Protein AF-A0A0R0E8H5-F1 (afdb_monomer_lite)

Structure (mmCIF, N/CA/C/O backbone):
data_AF-A0A0R0E8H5-F1
#
_entry.id   AF-A0A0R0E8H5-F1
#
loop_
_atom_site.group_PDB
_atom_site.id
_atom_site.type_symbol
_atom_site.label_atom_id
_atom_site.label_alt_id
_atom_site.label_comp_id
_atom_site.label_asym_id
_atom_site.label_entity_id
_atom_site.label_seq_id
_atom_site.pdbx_PDB_ins_code
_atom_site.Cartn_x
_atom_site.Cartn_y
_atom_site.Cartn_z
_atom_site.occupancy
_atom_site.B_iso_or_equiv
_atom_site.auth_seq_id
_atom_site.auth_comp_id
_atom_site.auth_asym_id
_atom_site.auth_atom_id
_atom_site.pdbx_PDB_model_num
ATOM 1 N N . MET A 1 1 ? 19.315 23.857 -41.551 1.00 38.50 1 MET A N 1
ATOM 2 C CA . MET A 1 1 ? 20.022 25.117 -41.879 1.00 38.50 1 MET A CA 1
ATOM 3 C C . MET A 1 1 ? 20.717 25.627 -40.620 1.00 38.50 1 MET A C 1
ATOM 5 O O . MET A 1 1 ? 20.186 25.393 -39.548 1.00 38.50 1 MET A O 1
ATOM 9 N N . ASN A 1 2 ? 21.874 26.274 -40.787 1.00 43.56 2 ASN A N 1
ATOM 10 C CA . ASN A 1 2 ? 22.664 27.077 -39.833 1.00 43.56 2 ASN A CA 1
ATOM 11 C C . ASN A 1 2 ? 23.035 26.493 -38.439 1.00 43.56 2 ASN A C 1
ATOM 13 O O . ASN A 1 2 ? 22.225 26.394 -37.526 1.00 43.56 2 ASN A O 1
ATOM 17 N N . PHE A 1 3 ? 24.336 26.200 -38.301 1.00 34.03 3 PHE A N 1
ATOM 18 C CA . PHE A 1 3 ? 25.142 26.014 -37.072 1.00 34.03 3 PHE A CA 1
ATOM 19 C C . PHE A 1 3 ? 25.706 27.403 -36.599 1.00 34.03 3 PHE A C 1
ATOM 21 O O . PHE A 1 3 ? 25.206 28.394 -37.138 1.00 34.03 3 PHE A O 1
ATOM 28 N N . PRO A 1 4 ? 26.758 27.576 -35.736 1.00 39.97 4 PRO A N 1
ATOM 29 C CA . PRO A 1 4 ? 27.591 26.648 -34.929 1.00 39.97 4 PRO A CA 1
ATOM 30 C C . PRO A 1 4 ? 27.884 27.090 -33.453 1.00 39.97 4 PRO A C 1
ATOM 32 O O . PRO A 1 4 ? 27.190 27.926 -32.886 1.00 39.97 4 PRO A O 1
ATOM 35 N N . LYS A 1 5 ? 28.904 26.474 -32.814 1.00 37.06 5 LYS A N 1
ATOM 36 C CA . LYS A 1 5 ? 29.341 26.595 -31.395 1.00 37.06 5 LYS A CA 1
ATOM 37 C C . LYS A 1 5 ? 30.707 27.316 -31.232 1.00 37.06 5 LYS A C 1
ATOM 39 O O . LYS A 1 5 ? 31.554 27.071 -32.081 1.00 37.06 5 LYS A O 1
ATOM 44 N N . CYS A 1 6 ? 30.962 27.939 -30.060 1.00 40.31 6 CYS A N 1
ATOM 45 C CA . CYS A 1 6 ? 32.259 28.033 -29.306 1.00 40.31 6 CYS A CA 1
ATOM 46 C C . CYS A 1 6 ? 33.546 28.571 -30.025 1.00 40.31 6 CYS A C 1
ATOM 48 O O . CYS A 1 6 ? 33.446 28.892 -31.205 1.00 40.31 6 CYS A O 1
ATOM 50 N N . PRO A 1 7 ? 34.755 28.712 -29.388 1.00 42.78 7 PRO A N 1
ATOM 51 C CA . PRO A 1 7 ? 35.220 28.325 -28.031 1.00 42.78 7 PRO A CA 1
ATOM 52 C C . PRO A 1 7 ? 36.025 29.398 -27.213 1.00 42.78 7 PRO A C 1
ATOM 54 O O . PRO A 1 7 ? 36.120 30.563 -27.580 1.00 42.78 7 PRO A O 1
ATOM 57 N N . GLN A 1 8 ? 36.618 28.959 -26.087 1.00 43.72 8 GLN A N 1
ATOM 58 C CA . GLN A 1 8 ? 37.614 29.620 -25.197 1.00 43.72 8 GLN A CA 1
ATOM 59 C C . GLN A 1 8 ? 39.090 29.238 -25.576 1.00 43.72 8 GLN A C 1
ATOM 61 O O . GLN A 1 8 ? 39.255 28.557 -26.588 1.00 43.72 8 GLN A O 1
ATOM 66 N N . PRO A 1 9 ? 40.159 29.461 -24.757 1.00 48.47 9 PRO A N 1
ATOM 67 C CA . PRO A 1 9 ? 40.664 30.665 -24.051 1.00 48.47 9 PRO A CA 1
ATOM 68 C C . PRO A 1 9 ? 42.198 30.903 -24.282 1.00 48.47 9 PRO A C 1
ATOM 70 O O . PRO A 1 9 ? 42.834 30.175 -25.042 1.00 48.47 9 PRO A O 1
ATOM 73 N N . ARG A 1 10 ? 42.829 31.871 -23.579 1.00 42.94 10 ARG A N 1
ATOM 74 C CA . ARG A 1 10 ? 44.307 32.052 -23.424 1.00 42.94 10 ARG A CA 1
ATOM 75 C C . ARG A 1 10 ? 44.621 32.641 -22.028 1.00 42.94 10 ARG A C 1
ATOM 77 O O . ARG A 1 10 ? 44.061 33.682 -21.716 1.00 42.94 10 ARG A O 1
ATOM 84 N N . THR A 1 11 ? 45.220 31.922 -21.064 1.00 54.81 11 THR A N 1
ATOM 85 C CA . THR A 1 11 ? 46.650 31.551 -20.805 1.00 54.81 11 THR A CA 1
ATOM 86 C C . THR A 1 11 ? 47.475 32.613 -20.031 1.00 54.81 11 THR A C 1
ATOM 88 O O . THR A 1 11 ? 47.176 33.795 -20.168 1.00 54.81 11 THR A O 1
ATOM 91 N N . PRO A 1 12 ? 48.447 32.225 -19.164 1.00 50.06 12 PRO A N 1
ATOM 92 C CA . PRO A 1 12 ? 48.621 32.890 -17.858 1.00 50.06 12 PRO A CA 1
ATOM 93 C C . PRO A 1 12 ? 50.028 33.461 -17.560 1.00 50.06 12 PRO A C 1
ATOM 95 O O . PRO A 1 12 ? 50.962 33.302 -18.342 1.00 50.06 12 PRO A O 1
ATOM 98 N N . SER A 1 13 ? 50.196 34.034 -16.359 1.00 47.69 13 SER A N 1
ATOM 99 C CA . SER A 1 13 ? 51.494 34.315 -15.724 1.00 47.69 13 SER A CA 1
ATOM 100 C C . SER A 1 13 ? 51.528 33.848 -14.256 1.00 47.69 13 SER A C 1
ATOM 102 O O . SER A 1 13 ? 50.524 33.840 -13.547 1.00 47.69 13 SER A O 1
ATOM 104 N N . SER A 1 14 ? 52.694 33.390 -13.805 1.00 50.78 14 SER A N 1
ATOM 105 C CA . SER A 1 14 ? 53.012 32.877 -12.454 1.00 50.78 14 SER A CA 1
ATOM 106 C C . SER A 1 14 ? 54.497 33.214 -12.171 1.00 50.78 14 SER A C 1
ATOM 108 O O . SER A 1 14 ? 55.116 33.806 -13.059 1.00 50.78 14 SER A O 1
ATOM 110 N N . PRO A 1 15 ? 55.148 32.803 -11.059 1.00 50.38 15 PRO A N 1
ATOM 111 C CA . PRO A 1 15 ? 54.650 32.251 -9.791 1.00 50.38 15 PRO A CA 1
ATOM 112 C C . PRO A 1 15 ? 55.222 32.971 -8.538 1.00 50.38 15 PRO A C 1
ATOM 114 O O . PRO A 1 15 ? 56.162 33.755 -8.622 1.00 50.38 15 PRO A O 1
ATOM 117 N N . SER A 1 16 ? 54.745 32.606 -7.344 1.00 47.19 16 SER A N 1
ATOM 118 C CA . SER A 1 16 ? 55.580 32.539 -6.127 1.00 47.19 16 SER A CA 1
ATOM 119 C C . SER A 1 16 ? 54.919 31.606 -5.107 1.00 47.19 16 SER A C 1
ATOM 121 O O . SER A 1 16 ? 53.692 31.548 -5.039 1.00 47.19 16 SER A O 1
ATOM 123 N N . SER A 1 17 ? 55.706 30.836 -4.352 1.00 44.28 17 SER A N 1
ATOM 124 C CA . SER A 1 17 ? 55.214 29.724 -3.526 1.00 44.28 17 SER A CA 1
ATOM 125 C C . SER A 1 17 ? 55.623 29.839 -2.061 1.00 44.28 17 SER A C 1
ATOM 127 O O . SER A 1 17 ? 56.807 29.999 -1.768 1.00 44.28 17 SER A O 1
ATOM 129 N N . TYR A 1 18 ? 54.685 29.595 -1.143 1.00 57.00 18 TYR A N 1
ATOM 130 C CA . TYR A 1 18 ? 55.019 29.133 0.204 1.00 57.00 18 TYR A CA 1
ATOM 131 C C . TYR A 1 18 ? 53.951 28.171 0.745 1.00 57.00 18 TYR A C 1
ATOM 133 O O . TYR A 1 18 ? 52.773 28.295 0.416 1.00 57.00 18 TYR A O 1
ATOM 141 N N . ILE A 1 19 ? 54.379 27.192 1.546 1.00 55.72 19 ILE A N 1
ATOM 142 C CA . ILE A 1 19 ? 53.563 26.077 2.053 1.00 55.72 19 ILE A CA 1
ATOM 143 C C . ILE A 1 19 ? 53.491 26.194 3.589 1.00 55.72 19 ILE A C 1
ATOM 145 O O . ILE A 1 19 ? 54.522 26.448 4.214 1.00 55.72 19 ILE A O 1
ATOM 149 N N . PRO A 1 20 ? 52.309 26.054 4.221 1.00 46.66 20 PRO A N 1
ATOM 150 C CA . PRO A 1 20 ? 52.119 26.447 5.617 1.00 46.66 20 PRO A CA 1
ATOM 151 C C . PRO A 1 20 ? 52.609 25.396 6.636 1.00 46.66 20 PRO A C 1
ATOM 153 O O . PRO A 1 20 ? 52.385 24.198 6.443 1.00 46.66 20 PRO A O 1
ATOM 156 N N . PRO A 1 21 ? 53.183 25.818 7.780 1.00 59.38 21 PRO A N 1
ATOM 157 C CA . PRO A 1 21 ? 53.482 24.925 8.894 1.00 59.38 21 PRO A CA 1
ATOM 158 C C . PRO A 1 21 ? 52.246 24.684 9.779 1.00 59.38 21 PRO A C 1
ATOM 160 O O . PRO A 1 21 ? 51.728 25.587 10.434 1.00 59.38 21 PRO A O 1
ATOM 163 N N . HIS A 1 22 ? 51.807 23.430 9.868 1.00 38.94 22 HIS A N 1
ATOM 164 C CA . HIS A 1 22 ? 50.820 22.984 10.854 1.00 38.94 22 HIS A CA 1
ATOM 165 C C . HIS A 1 22 ? 51.494 22.762 12.222 1.00 38.94 22 HIS A C 1
ATOM 167 O O . HIS A 1 22 ? 52.190 21.756 12.402 1.00 38.94 22 HIS A O 1
ATOM 173 N N . ARG A 1 23 ? 51.240 23.638 13.211 1.00 42.59 23 ARG A N 1
ATOM 174 C CA . ARG A 1 23 ? 51.140 23.247 14.636 1.00 42.59 23 ARG A CA 1
ATOM 175 C C . ARG A 1 23 ? 50.623 24.346 15.576 1.00 42.59 23 ARG A C 1
ATOM 177 O O . ARG A 1 23 ? 51.018 25.500 15.519 1.00 42.59 23 ARG A O 1
ATOM 184 N N . THR A 1 24 ? 49.803 23.882 16.511 1.00 38.28 24 THR A N 1
ATOM 185 C CA . THR A 1 24 ? 49.517 24.407 17.855 1.00 38.28 24 THR A CA 1
ATOM 186 C C . THR A 1 24 ? 50.599 25.287 18.512 1.00 38.28 24 THR A C 1
ATOM 188 O O . THR A 1 24 ? 51.693 24.783 18.768 1.00 38.28 24 THR A O 1
ATOM 191 N N . GLN A 1 25 ? 50.235 26.496 18.966 1.00 42.78 25 GLN A N 1
ATOM 192 C CA . GLN A 1 25 ? 50.540 27.016 20.319 1.00 42.78 25 GLN A CA 1
ATOM 193 C C . GLN A 1 25 ? 49.776 28.324 20.621 1.00 42.78 25 GLN A C 1
ATOM 195 O O . GLN A 1 25 ? 49.286 28.988 19.710 1.00 42.78 25 GLN A O 1
ATOM 200 N N . LEU A 1 26 ? 49.615 28.656 21.910 1.00 43.84 26 LEU A N 1
ATOM 201 C CA . LEU A 1 26 ? 48.877 29.840 22.375 1.00 43.84 26 LEU A CA 1
ATOM 202 C C . LEU A 1 26 ? 49.737 31.114 22.321 1.00 43.84 26 LEU A C 1
ATOM 204 O O . LEU A 1 26 ? 50.951 31.050 22.488 1.00 43.84 26 LEU A O 1
ATOM 208 N N . HIS A 1 27 ? 49.100 32.278 22.164 1.00 44.00 27 HIS A N 1
ATOM 209 C CA . HIS A 1 27 ? 49.783 33.575 22.140 1.00 44.00 27 HIS A CA 1
ATOM 210 C C . HIS A 1 27 ? 49.892 34.204 23.550 1.00 44.00 27 HIS A C 1
ATOM 212 O O . HIS A 1 27 ? 48.865 34.584 24.119 1.00 44.00 27 HIS A O 1
ATOM 218 N N . PRO A 1 28 ? 51.100 34.415 24.109 1.00 42.59 28 PRO A N 1
ATOM 219 C CA . PRO A 1 28 ? 51.269 35.031 25.424 1.00 42.59 28 PRO A CA 1
ATOM 220 C C . PRO A 1 28 ? 51.224 36.571 25.371 1.00 42.59 28 PRO A C 1
ATOM 222 O O . PRO A 1 28 ? 52.046 37.221 24.729 1.00 42.59 28 PRO A O 1
ATOM 225 N N . ARG A 1 29 ? 50.287 37.169 26.112 1.00 47.12 29 ARG A N 1
ATOM 226 C CA . ARG A 1 29 ? 50.291 38.575 26.566 1.00 47.12 29 ARG A CA 1
ATOM 227 C C . ARG A 1 29 ? 49.700 38.584 27.984 1.00 47.12 29 ARG A C 1
ATOM 229 O O . ARG A 1 29 ? 48.643 37.998 28.169 1.00 47.12 29 ARG A O 1
ATOM 236 N N . MET A 1 30 ? 50.312 39.177 29.010 1.00 44.53 30 MET A N 1
ATOM 237 C CA . MET A 1 30 ? 51.544 39.984 29.076 1.00 44.53 30 MET A CA 1
ATOM 238 C C . MET A 1 30 ? 52.559 39.388 30.065 1.00 44.53 30 MET A C 1
ATOM 240 O O . MET A 1 30 ? 52.171 38.830 31.086 1.00 44.53 30 MET A O 1
ATOM 244 N N . ILE A 1 31 ? 53.855 39.576 29.790 1.00 37.88 31 ILE A N 1
ATOM 245 C CA . ILE A 1 31 ? 54.956 39.335 30.736 1.00 37.88 31 ILE A CA 1
ATOM 246 C C . ILE A 1 31 ? 55.772 40.627 30.858 1.00 37.88 31 ILE A C 1
ATOM 248 O O . ILE A 1 31 ? 56.469 40.997 29.916 1.00 37.88 31 ILE A O 1
ATOM 252 N N . SER A 1 32 ? 55.704 41.284 32.016 1.00 32.84 32 SER A N 1
ATOM 253 C CA . SER A 1 32 ? 56.746 42.156 32.590 1.00 32.84 32 SER A CA 1
ATOM 254 C C . SER A 1 32 ? 56.359 42.527 34.037 1.00 32.84 32 SER A C 1
ATOM 256 O O . SER A 1 32 ? 55.283 42.146 34.492 1.00 32.84 32 SER A O 1
ATOM 258 N N . LEU A 1 33 ? 57.237 43.251 34.750 1.00 34.03 33 LEU A N 1
ATOM 259 C CA . LEU A 1 33 ? 57.128 43.651 36.171 1.00 34.03 33 LEU A CA 1
ATOM 260 C C . LEU A 1 33 ? 57.476 42.579 37.228 1.00 34.03 33 LEU A C 1
ATOM 262 O O . LEU A 1 33 ? 56.757 42.389 38.203 1.00 34.03 33 LEU A O 1
ATOM 266 N N . TYR A 1 34 ? 58.665 41.979 37.103 1.00 32.59 34 TYR A N 1
ATOM 267 C CA . TYR A 1 34 ? 59.425 41.479 38.259 1.00 32.59 34 TYR A CA 1
ATOM 268 C C . TYR A 1 34 ? 60.912 41.841 38.129 1.00 32.59 34 TYR A C 1
ATOM 270 O O . TYR A 1 34 ? 61.665 41.162 37.435 1.00 32.59 34 TYR A O 1
ATOM 278 N N . SER A 1 35 ? 61.340 42.907 38.813 1.00 37.59 35 SER A N 1
ATOM 279 C CA . SER A 1 35 ? 62.756 43.275 38.963 1.00 37.59 35 SER A CA 1
ATOM 280 C C . SER A 1 35 ? 62.957 44.275 40.112 1.00 37.59 35 SER A C 1
ATOM 282 O O . SER A 1 35 ? 62.603 45.444 39.962 1.00 37.59 35 SER A O 1
ATOM 284 N N . SER A 1 36 ? 63.621 43.842 41.197 1.00 36.94 36 SER A N 1
ATOM 285 C CA . SER A 1 36 ? 64.023 44.645 42.385 1.00 36.94 36 SER A CA 1
ATOM 286 C C . SER A 1 36 ? 62.873 45.228 43.249 1.00 36.94 36 SER A C 1
ATOM 288 O O . SER A 1 36 ? 61.809 45.542 42.736 1.00 36.94 36 SER A O 1
ATOM 290 N N . SER A 1 37 ? 63.005 45.388 44.577 1.00 39.44 37 SER A N 1
ATOM 291 C CA . SER A 1 37 ? 64.136 45.086 45.481 1.00 39.44 37 SER A CA 1
ATOM 292 C C . SER A 1 37 ? 63.713 44.830 46.947 1.00 39.44 37 SER A C 1
ATOM 294 O O . SER A 1 37 ? 62.684 45.313 47.401 1.00 39.44 37 SER A O 1
ATOM 296 N N . SER A 1 38 ? 64.602 44.147 47.687 1.00 39.34 38 SER A N 1
ATOM 297 C CA . SER A 1 38 ? 64.884 44.287 49.138 1.00 39.34 38 SER A CA 1
ATOM 298 C C . SER A 1 38 ? 63.784 44.084 50.209 1.00 39.34 38 SER A C 1
ATOM 300 O O . SER A 1 38 ? 63.049 45.016 50.504 1.00 39.34 38 SER A O 1
ATOM 302 N N . SER A 1 39 ? 63.895 42.955 50.945 1.00 39.12 39 SER A N 1
ATOM 303 C CA . SER A 1 39 ? 63.733 42.785 52.425 1.00 39.12 39 SER A CA 1
ATOM 304 C C . SER A 1 39 ? 62.391 43.174 53.101 1.00 39.12 39 SER A C 1
ATOM 306 O O . SER A 1 39 ? 61.866 44.244 52.854 1.00 39.12 39 SER A O 1
ATOM 308 N N . SER A 1 40 ? 61.793 42.435 54.052 1.00 43.41 40 SER A N 1
ATOM 309 C CA . SER A 1 40 ? 62.282 41.467 55.071 1.00 43.41 40 SER A CA 1
ATOM 310 C C . SER A 1 40 ? 61.065 40.689 55.682 1.00 43.41 40 SER A C 1
ATOM 312 O O . SER A 1 40 ? 59.949 40.998 55.280 1.00 43.41 40 SER A O 1
ATOM 314 N N . LEU A 1 41 ? 61.083 39.732 56.637 1.00 41.94 41 LEU A N 1
ATOM 315 C CA . LEU A 1 41 ? 62.074 38.878 57.342 1.00 41.94 41 LEU A CA 1
ATOM 316 C C . LEU A 1 41 ? 61.286 37.781 58.137 1.00 41.94 41 LEU A C 1
ATOM 318 O O . LEU A 1 41 ? 60.327 38.155 58.803 1.00 41.94 41 LEU A O 1
ATOM 322 N N . LYS A 1 42 ? 61.759 36.512 58.207 1.00 40.22 42 LYS A N 1
ATOM 323 C CA . LYS A 1 42 ? 61.351 35.426 59.175 1.00 40.22 42 LYS A CA 1
ATOM 324 C C . LYS A 1 42 ? 59.894 34.885 59.081 1.00 40.22 42 LYS A C 1
ATOM 326 O O . LYS A 1 42 ? 59.007 35.612 58.672 1.00 40.22 42 LYS A O 1
ATOM 331 N N . TYR A 1 43 ? 59.524 33.641 59.445 1.00 44.28 43 TYR A N 1
ATOM 332 C CA . TYR A 1 43 ? 60.199 32.354 59.777 1.00 44.28 43 TYR A CA 1
ATOM 333 C C . TYR A 1 43 ? 59.263 31.163 59.346 1.00 44.28 43 TYR A C 1
ATOM 335 O O . TYR A 1 43 ? 58.092 31.423 59.077 1.00 44.28 43 TYR A O 1
ATOM 343 N N . PRO A 1 44 ? 59.720 29.885 59.252 1.00 50.16 44 PRO A N 1
ATOM 344 C CA . PRO A 1 44 ? 58.983 28.796 58.561 1.00 50.16 44 PRO A CA 1
ATOM 345 C C . PRO A 1 44 ? 58.439 27.623 59.435 1.00 50.16 44 PRO A C 1
ATOM 347 O O . PRO A 1 44 ? 58.677 27.577 60.640 1.00 50.16 44 PRO A O 1
ATOM 350 N N . ASN A 1 45 ? 57.874 26.599 58.751 1.00 43.06 45 ASN A N 1
ATOM 351 C CA . ASN A 1 45 ? 57.656 25.175 59.150 1.00 43.06 45 ASN A CA 1
ATOM 352 C C . ASN A 1 45 ? 56.231 24.785 59.682 1.00 43.06 45 ASN A C 1
ATOM 354 O O . ASN A 1 45 ? 55.426 25.673 59.944 1.00 43.06 45 ASN A O 1
ATOM 358 N N . PRO A 1 46 ? 55.832 23.486 59.752 1.00 47.44 46 PRO A N 1
ATOM 359 C CA . PRO A 1 46 ? 55.332 22.709 58.598 1.00 47.44 46 PRO A CA 1
ATOM 360 C C . PRO A 1 46 ? 53.971 21.991 58.792 1.00 47.44 46 PRO A C 1
ATOM 362 O O . PRO A 1 46 ? 53.578 21.668 59.912 1.00 47.44 46 PRO A O 1
ATOM 365 N N . ASN A 1 47 ? 53.337 21.560 57.685 1.00 45.59 47 ASN A N 1
ATOM 366 C CA . ASN A 1 47 ? 52.640 20.257 57.623 1.00 45.59 47 ASN A CA 1
ATOM 367 C C . ASN A 1 47 ? 52.276 19.825 56.183 1.00 45.59 47 ASN A C 1
ATOM 369 O O . ASN A 1 47 ? 51.452 20.466 55.534 1.00 45.59 47 ASN A O 1
ATOM 373 N N . ASN A 1 48 ? 52.819 18.698 55.706 1.00 46.22 48 ASN A N 1
ATOM 374 C CA . ASN A 1 48 ? 52.424 18.082 54.431 1.00 46.22 48 ASN A CA 1
ATOM 375 C C . ASN A 1 48 ? 51.415 16.945 54.668 1.00 46.22 48 ASN A C 1
ATOM 377 O O . ASN A 1 48 ? 51.726 15.967 55.345 1.00 46.22 48 ASN A O 1
ATOM 381 N N . LYS A 1 49 ? 50.232 17.026 54.044 1.00 55.59 49 LYS A N 1
ATOM 382 C CA . LYS A 1 49 ? 49.296 15.897 53.872 1.00 55.59 49 LYS A CA 1
ATOM 383 C C . LYS A 1 49 ? 48.989 15.712 52.376 1.00 55.59 49 LYS A C 1
ATOM 385 O O . LYS A 1 49 ? 48.924 16.709 51.658 1.00 55.59 49 LYS A O 1
ATOM 390 N N . PRO A 1 50 ? 48.830 14.471 51.880 1.00 50.97 50 PRO A N 1
ATOM 391 C CA . PRO A 1 50 ? 48.908 14.177 50.448 1.00 50.97 50 PRO A CA 1
ATOM 392 C C . PRO A 1 50 ? 47.753 14.792 49.644 1.00 50.97 50 PRO A C 1
ATOM 394 O O . PRO A 1 50 ? 46.585 14.455 49.833 1.00 50.97 50 PRO A O 1
ATOM 397 N N . HIS A 1 51 ? 48.098 15.661 48.692 1.00 58.31 51 HIS A N 1
ATOM 398 C CA . HIS A 1 51 ? 47.143 16.362 47.824 1.00 58.31 51 HIS A CA 1
ATOM 399 C C . HIS A 1 51 ? 46.397 15.414 46.860 1.00 58.31 51 HIS A C 1
ATOM 401 O O . HIS A 1 51 ? 45.254 15.666 46.474 1.00 58.31 51 HIS A O 1
ATOM 407 N N . ASN A 1 52 ? 47.026 14.289 46.506 1.00 61.03 52 ASN A N 1
ATOM 408 C CA . ASN A 1 52 ? 46.586 13.378 45.445 1.00 61.03 52 ASN A CA 1
ATOM 409 C C . ASN A 1 52 ? 45.204 12.758 45.716 1.00 61.03 52 ASN A C 1
ATOM 411 O O . ASN A 1 52 ? 44.396 12.649 44.797 1.00 61.03 52 ASN A O 1
ATOM 415 N N . ALA A 1 53 ? 44.900 12.421 46.976 1.00 61.41 53 ALA A N 1
ATOM 416 C CA . ALA A 1 53 ? 43.613 11.834 47.357 1.00 61.41 53 ALA A CA 1
ATOM 417 C C . ALA A 1 53 ? 42.432 12.787 47.097 1.00 61.41 53 ALA A C 1
ATOM 419 O O . ALA A 1 53 ? 41.374 12.350 46.652 1.00 61.41 53 ALA A O 1
ATOM 420 N N . LYS A 1 54 ? 42.622 14.100 47.307 1.00 65.31 54 LYS A N 1
ATOM 421 C CA . LYS A 1 54 ? 41.595 15.113 47.013 1.00 65.31 54 LYS A CA 1
ATOM 422 C C . LYS A 1 54 ? 41.343 15.226 45.511 1.00 65.31 54 LYS A C 1
ATOM 424 O O . LYS A 1 54 ? 40.194 15.289 45.092 1.00 65.31 54 LYS A O 1
ATOM 429 N N . CYS A 1 55 ? 42.410 15.218 44.709 1.00 67.31 55 CYS A N 1
ATOM 430 C CA . CYS A 1 55 ? 42.316 15.302 43.251 1.00 67.31 55 CYS A CA 1
ATOM 431 C C . CYS A 1 55 ? 41.542 14.108 42.665 1.00 67.31 55 CYS A C 1
ATOM 433 O O . CYS A 1 55 ? 40.612 14.302 41.886 1.00 67.31 55 CYS A O 1
ATOM 435 N N . LEU A 1 56 ? 41.850 12.883 43.113 1.00 71.62 56 L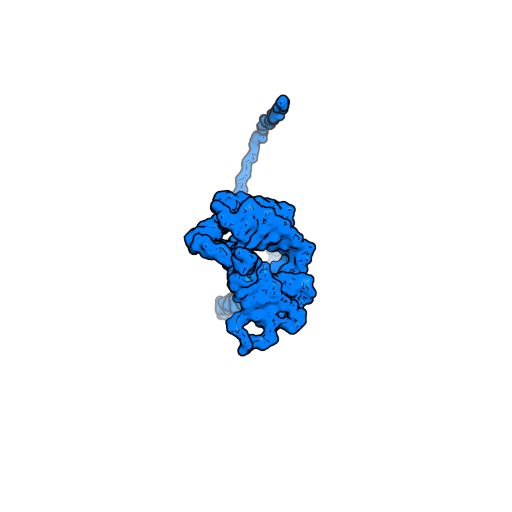EU A N 1
ATOM 436 C CA . LEU A 1 56 ? 41.134 11.676 42.686 1.00 71.62 56 LEU A CA 1
ATOM 437 C C . LEU A 1 56 ? 39.633 11.748 43.028 1.00 71.62 56 LEU A C 1
ATOM 439 O O . LEU A 1 56 ? 38.792 11.419 42.196 1.00 71.62 56 LEU A O 1
ATOM 443 N N . LEU A 1 57 ? 39.298 12.227 44.232 1.00 73.19 57 LEU A N 1
ATOM 444 C CA . LEU A 1 57 ? 37.915 12.377 44.693 1.00 73.19 57 LEU A CA 1
ATOM 445 C C . LEU A 1 57 ? 37.150 13.422 43.857 1.00 73.19 57 LEU A C 1
ATOM 447 O O . LEU A 1 57 ? 36.007 13.175 43.485 1.00 73.19 57 LEU A O 1
ATOM 451 N N . PHE A 1 58 ? 37.793 14.530 43.465 1.00 74.38 58 PHE A N 1
ATOM 452 C CA . PHE A 1 58 ? 37.213 15.488 42.514 1.00 74.38 58 PHE A CA 1
ATOM 453 C C . PHE A 1 58 ? 36.956 14.876 41.129 1.00 74.38 58 PHE A C 1
ATOM 455 O O . PHE A 1 58 ? 35.895 15.129 40.564 1.00 74.38 58 PHE A O 1
ATOM 462 N N . PHE A 1 59 ? 37.860 14.046 40.593 1.00 77.06 59 PHE A N 1
ATOM 463 C CA . PHE A 1 59 ? 37.620 13.345 39.323 1.00 77.06 59 PHE A CA 1
ATOM 464 C C . PHE A 1 59 ? 36.450 12.356 39.413 1.00 77.06 59 PHE A C 1
ATOM 466 O O . PHE A 1 59 ? 35.590 12.356 38.532 1.00 77.06 59 PHE A O 1
ATOM 473 N N . PHE A 1 60 ? 36.371 11.561 40.486 1.00 78.06 60 PHE A N 1
ATOM 474 C CA . PHE A 1 60 ? 35.239 10.657 40.704 1.00 78.06 60 PHE A CA 1
ATOM 475 C C . PHE A 1 60 ? 33.920 11.418 40.867 1.00 78.06 60 PHE A C 1
ATOM 477 O O . PHE A 1 60 ? 32.945 11.060 40.216 1.00 78.06 60 PHE A O 1
ATOM 484 N N . ALA A 1 61 ? 33.886 12.495 41.659 1.00 77.56 61 ALA A N 1
ATOM 485 C CA . ALA A 1 61 ? 32.693 13.328 41.810 1.00 77.56 61 ALA A CA 1
ATOM 486 C C . ALA A 1 61 ? 32.270 13.971 40.478 1.00 77.56 61 ALA A C 1
ATOM 488 O O . ALA A 1 61 ? 31.096 13.915 40.115 1.00 77.56 61 ALA A O 1
ATOM 489 N N . LEU A 1 62 ? 33.217 14.526 39.713 1.00 78.69 62 LEU A N 1
ATOM 490 C CA . LEU A 1 62 ? 32.934 15.121 38.407 1.00 78.69 62 LEU A CA 1
ATOM 491 C C . LEU A 1 62 ? 32.336 14.085 37.449 1.00 78.69 62 LEU A C 1
ATOM 493 O O . LEU A 1 62 ? 31.326 14.374 36.814 1.00 78.69 62 LEU A O 1
ATOM 497 N N . LEU A 1 63 ? 32.892 12.872 37.379 1.00 81.81 63 LEU A N 1
ATOM 498 C CA . LEU A 1 63 ? 32.345 11.793 36.552 1.00 81.81 63 LEU A CA 1
ATOM 499 C C . LEU A 1 63 ? 30.948 11.358 37.031 1.00 81.81 63 LEU A C 1
ATOM 501 O O . LEU A 1 63 ? 30.038 11.210 36.218 1.00 81.81 63 LEU A O 1
ATOM 505 N N . PHE A 1 64 ? 30.760 11.216 38.346 1.00 83.88 64 PHE A N 1
ATOM 506 C CA . PHE A 1 64 ? 29.508 10.762 38.960 1.00 83.88 64 PHE A CA 1
ATOM 507 C C . PHE A 1 64 ? 28.353 11.768 38.814 1.00 83.88 64 PHE A C 1
ATOM 509 O O . PHE A 1 64 ? 27.200 11.354 38.790 1.00 83.88 64 PHE A O 1
ATOM 516 N N . PHE A 1 65 ? 28.634 13.068 38.663 1.00 83.06 65 PHE A N 1
ATOM 517 C CA . PHE A 1 65 ? 27.610 14.078 38.355 1.00 83.06 65 PHE A CA 1
ATOM 518 C C . PHE A 1 65 ? 27.465 14.371 36.853 1.00 83.06 65 PHE A C 1
ATOM 520 O O . PHE A 1 65 ? 26.346 14.568 36.381 1.00 83.06 65 PHE A O 1
ATOM 527 N N . THR A 1 66 ? 28.552 14.367 36.071 1.00 87.31 66 THR A N 1
ATOM 528 C CA . THR A 1 66 ? 28.471 14.662 34.627 1.00 87.31 66 THR A CA 1
ATOM 529 C C . THR A 1 66 ? 27.899 13.509 33.811 1.00 87.31 66 THR A C 1
ATOM 531 O O . THR A 1 66 ? 27.114 13.772 32.904 1.00 87.31 66 THR A O 1
ATOM 534 N N . ALA A 1 67 ? 28.216 12.246 34.121 1.00 87.38 67 ALA A N 1
ATOM 535 C CA . ALA A 1 67 ? 27.716 11.118 33.335 1.00 87.38 67 ALA A CA 1
ATOM 536 C C . ALA A 1 67 ? 26.182 10.952 33.430 1.00 87.38 67 ALA A C 1
ATOM 538 O O . ALA A 1 67 ? 25.556 10.851 32.374 1.00 87.38 67 ALA A O 1
ATOM 539 N N . PRO A 1 68 ? 25.527 11.023 34.612 1.00 89.88 68 PRO A N 1
ATOM 540 C CA . PRO A 1 68 ? 24.064 11.001 34.688 1.00 89.88 68 PRO A CA 1
ATOM 541 C C . PRO A 1 68 ? 23.411 12.238 34.065 1.00 89.88 68 PRO A C 1
ATOM 543 O O . PRO A 1 68 ? 22.357 12.116 33.450 1.00 89.88 68 PRO A O 1
ATOM 546 N N . PHE A 1 69 ? 24.036 13.417 34.168 1.00 91.00 69 PHE A N 1
ATOM 547 C CA . PHE A 1 69 ? 23.527 14.640 33.539 1.00 91.00 69 PHE A CA 1
ATOM 548 C C . PHE A 1 69 ? 23.579 14.564 32.005 1.00 91.00 69 PHE A C 1
ATOM 550 O O . PHE A 1 69 ? 22.593 14.875 31.339 1.00 91.00 69 PHE A O 1
ATOM 557 N N . LEU A 1 70 ? 24.687 14.079 31.435 1.00 91.94 70 LEU A N 1
ATOM 558 C CA . LEU A 1 70 ? 24.818 13.834 29.996 1.00 91.94 70 LEU A CA 1
ATOM 559 C C . LEU A 1 70 ? 23.890 12.709 29.522 1.00 91.94 70 LEU A C 1
ATOM 561 O O . LEU A 1 70 ? 23.281 12.842 28.465 1.00 91.94 70 LEU A O 1
ATOM 565 N N . PHE A 1 71 ? 23.719 11.641 30.307 1.00 91.69 71 PHE A N 1
ATOM 566 C CA . PHE A 1 71 ? 22.758 10.577 30.007 1.00 91.69 71 PHE A CA 1
ATOM 567 C C . PHE A 1 71 ? 21.307 11.080 30.046 1.00 91.69 71 PHE A C 1
ATOM 569 O O . PHE A 1 71 ? 20.514 10.715 29.182 1.00 91.69 71 PHE A O 1
ATOM 576 N N . TYR A 1 72 ? 20.959 11.956 30.993 1.00 93.00 72 TYR A N 1
ATOM 577 C CA . TYR A 1 72 ? 19.645 12.600 31.067 1.00 93.00 72 TYR A CA 1
ATOM 578 C C . TYR A 1 72 ? 19.411 13.558 29.891 1.00 93.00 72 TYR A C 1
ATOM 580 O O . TYR A 1 72 ? 18.360 13.489 29.254 1.00 93.00 72 TYR A O 1
ATOM 588 N N . LEU A 1 73 ? 20.392 14.399 29.541 1.00 92.44 73 LEU A N 1
ATOM 589 C CA . LEU A 1 73 ? 20.327 15.258 28.353 1.00 92.44 73 LEU A CA 1
ATOM 590 C C . LEU A 1 73 ? 20.199 14.441 27.063 1.00 92.44 73 LEU A C 1
ATOM 592 O O . LEU A 1 73 ? 19.367 14.763 26.222 1.00 92.44 73 LEU A O 1
ATOM 596 N N . PHE A 1 74 ? 20.969 13.361 26.914 1.00 91.12 74 PHE A N 1
ATOM 597 C CA . PHE A 1 74 ? 20.871 12.481 25.752 1.00 91.12 74 PHE A CA 1
ATOM 598 C C . PHE A 1 74 ? 19.522 11.755 25.703 1.00 91.12 74 PHE A C 1
ATOM 600 O O . PHE A 1 74 ? 18.892 11.725 24.654 1.00 91.12 74 PHE A O 1
ATOM 607 N N . SER A 1 75 ? 19.030 11.236 26.832 1.00 88.56 75 SER A N 1
ATOM 608 C CA . SER A 1 75 ? 17.738 10.538 26.906 1.00 88.56 75 SER A CA 1
ATOM 609 C C . SER A 1 75 ? 16.560 11.469 26.622 1.00 88.56 75 SER A C 1
ATOM 611 O O . SER A 1 75 ? 15.664 11.105 25.866 1.00 88.56 75 SER A O 1
ATOM 613 N N . THR A 1 76 ? 16.567 12.687 27.172 1.00 86.62 76 THR A N 1
ATOM 614 C CA . THR A 1 76 ? 15.523 13.690 26.904 1.00 86.62 76 THR A CA 1
ATOM 615 C C . THR A 1 76 ? 15.603 14.224 25.476 1.00 86.62 76 THR A C 1
ATOM 617 O O . THR A 1 76 ? 14.567 14.344 24.827 1.00 86.62 76 THR A O 1
ATOM 620 N N . ALA A 1 77 ? 16.801 14.447 24.926 1.00 85.38 77 ALA A N 1
ATOM 621 C CA . ALA A 1 77 ? 16.970 14.765 23.510 1.00 85.38 77 ALA A CA 1
ATOM 622 C C . ALA A 1 77 ? 16.454 13.629 22.612 1.00 85.38 77 ALA A C 1
ATOM 624 O O . ALA A 1 77 ? 15.692 13.890 21.686 1.00 85.38 77 ALA A O 1
ATOM 625 N N . LEU A 1 78 ? 16.793 12.369 22.905 1.00 81.81 78 LEU A N 1
ATOM 626 C CA . LEU A 1 78 ? 16.341 11.210 22.133 1.00 81.81 78 LEU A CA 1
ATOM 627 C C . LEU A 1 78 ? 14.817 11.032 22.219 1.00 81.81 78 LEU A C 1
ATOM 629 O O . LEU A 1 78 ? 14.188 10.740 21.206 1.00 81.81 78 LEU A O 1
ATOM 633 N N . GLN A 1 79 ? 14.205 11.279 23.382 1.00 78.06 79 GLN A N 1
ATOM 634 C CA . GLN A 1 79 ? 12.746 11.310 23.550 1.00 78.06 79 GLN A CA 1
ATOM 635 C C . GLN A 1 79 ? 12.077 12.460 22.783 1.00 78.06 79 GLN A C 1
ATOM 637 O O . GLN A 1 79 ? 10.981 12.272 22.261 1.00 78.06 79 GLN A O 1
ATOM 642 N N . LEU A 1 80 ? 12.716 13.631 22.686 1.00 71.12 80 LEU A N 1
ATOM 643 C CA . LEU A 1 80 ? 12.215 14.764 21.900 1.00 71.12 80 LEU A CA 1
ATOM 644 C C . LEU A 1 80 ? 12.332 14.500 20.390 1.00 71.12 80 LEU A C 1
ATOM 646 O O . LEU A 1 80 ? 11.347 14.674 19.679 1.00 71.12 80 LEU A O 1
ATOM 650 N N . TYR A 1 81 ? 13.478 14.004 19.911 1.00 66.31 81 TYR A N 1
ATOM 651 C CA . TYR A 1 81 ? 13.676 13.605 18.509 1.00 66.31 81 TYR A CA 1
ATOM 652 C C . TYR A 1 81 ? 12.784 12.426 18.092 1.00 66.31 81 TYR A C 1
ATOM 654 O O . TYR A 1 81 ? 12.302 12.397 16.964 1.00 66.31 81 TYR A O 1
ATOM 662 N N . SER A 1 82 ? 12.519 11.483 19.001 1.00 61.66 82 SER A N 1
ATOM 663 C CA . SER A 1 82 ? 11.590 10.362 18.772 1.00 61.66 82 SER A CA 1
ATOM 664 C C . SER A 1 82 ? 10.125 10.733 19.044 1.00 61.66 82 SER A C 1
ATOM 666 O O . SER A 1 82 ? 9.247 9.874 18.962 1.00 61.66 82 SER A O 1
ATOM 668 N N . SER A 1 83 ? 9.831 11.985 19.413 1.00 56.69 83 SER A N 1
ATOM 669 C CA . SER A 1 83 ? 8.467 12.403 19.722 1.00 56.69 83 SER A CA 1
ATOM 670 C C . SER A 1 83 ? 7.665 12.581 18.430 1.00 56.69 83 SER A C 1
ATOM 672 O O . SER A 1 83 ? 8.045 13.404 17.592 1.00 56.69 83 SER A O 1
ATOM 674 N N . PRO A 1 84 ? 6.492 11.934 18.273 1.00 54.62 84 PRO A N 1
ATOM 675 C CA . PRO A 1 84 ? 5.653 12.132 17.090 1.00 54.62 84 PRO A CA 1
ATOM 676 C C . PRO A 1 84 ? 5.177 13.588 16.932 1.00 54.62 84 PRO A C 1
ATOM 678 O O . PRO A 1 84 ? 4.803 13.987 15.835 1.00 54.62 84 PRO A O 1
ATOM 681 N N . LYS A 1 85 ? 5.264 14.415 17.989 1.00 49.56 85 LYS A N 1
ATOM 682 C CA . LYS A 1 85 ? 4.999 15.864 17.935 1.00 49.56 85 LYS A CA 1
ATOM 683 C C . LYS A 1 85 ? 5.994 16.663 17.078 1.00 49.56 85 LYS A C 1
ATOM 685 O O . LYS A 1 85 ? 5.677 17.794 16.731 1.00 49.56 85 LYS A O 1
ATOM 690 N N . PHE A 1 86 ? 7.165 16.107 16.756 1.00 48.78 86 PHE A N 1
ATOM 691 C CA . PHE A 1 86 ? 8.165 16.736 15.880 1.00 48.78 86 PHE A CA 1
ATOM 692 C C . PHE A 1 86 ? 8.386 15.981 14.557 1.00 48.78 86 PHE A C 1
ATOM 694 O O . PHE A 1 86 ? 9.007 16.529 13.647 1.00 48.78 86 PHE A O 1
ATOM 701 N N . ALA A 1 87 ? 7.857 14.759 14.420 1.00 54.22 87 ALA A N 1
ATOM 702 C CA . ALA A 1 87 ? 7.965 13.966 13.195 1.00 54.22 87 ALA A CA 1
ATOM 703 C C . ALA A 1 87 ? 7.170 14.587 12.028 1.00 54.22 87 ALA A C 1
ATOM 705 O O . ALA A 1 87 ? 7.730 14.823 10.955 1.00 54.22 87 ALA A O 1
ATOM 706 N N . ASP A 1 88 ? 5.900 14.942 12.258 1.00 56.25 88 ASP A N 1
ATOM 707 C CA . ASP A 1 88 ? 5.025 15.591 11.268 1.00 56.25 88 ASP A CA 1
ATOM 708 C C . ASP A 1 88 ? 5.291 17.105 11.163 1.00 56.25 88 ASP A C 1
ATOM 710 O O . ASP A 1 88 ? 4.423 17.951 11.365 1.00 56.25 88 ASP A O 1
ATOM 714 N N . SER A 1 89 ? 6.532 17.454 10.823 1.00 57.66 89 SER A N 1
ATOM 715 C CA . SER A 1 89 ? 6.948 18.830 10.517 1.00 57.66 89 SER A CA 1
ATOM 716 C C . SER A 1 89 ? 6.529 19.302 9.116 1.00 57.66 89 SER A C 1
ATOM 718 O O . SER A 1 89 ? 6.657 20.489 8.806 1.00 57.66 89 SER A O 1
ATOM 720 N N . ARG A 1 90 ? 6.006 18.409 8.260 1.00 66.12 90 ARG A N 1
ATOM 721 C CA . ARG A 1 90 ? 5.495 18.775 6.931 1.00 66.12 90 ARG A CA 1
ATOM 722 C C . ARG A 1 90 ? 4.058 19.306 7.031 1.00 66.12 90 ARG A C 1
ATOM 724 O O . ARG A 1 90 ? 3.190 18.586 7.519 1.00 66.12 90 ARG A O 1
ATOM 731 N N . PRO A 1 91 ? 3.753 20.504 6.498 1.00 78.44 91 PRO A N 1
ATOM 732 C CA . PRO A 1 91 ? 2.383 21.019 6.462 1.00 78.44 91 PRO A CA 1
ATOM 733 C C . PRO A 1 91 ? 1.495 20.323 5.414 1.00 78.44 91 PRO A C 1
ATOM 735 O O . PRO A 1 91 ? 0.284 20.547 5.404 1.00 78.44 91 PRO A O 1
ATOM 738 N N . TYR A 1 92 ? 2.076 19.495 4.541 1.00 87.44 92 TYR A N 1
ATOM 739 C CA . TYR A 1 92 ? 1.379 18.699 3.533 1.00 87.44 92 TYR A CA 1
ATOM 740 C C . TYR A 1 92 ? 2.077 17.354 3.288 1.00 87.44 92 TYR A C 1
ATOM 742 O O . TYR A 1 92 ? 3.252 17.178 3.608 1.00 87.44 92 TYR A O 1
ATOM 750 N N . SER A 1 93 ? 1.361 16.401 2.692 1.00 92.25 93 SER A N 1
ATOM 751 C CA . SER A 1 93 ? 1.924 15.142 2.189 1.00 92.25 93 SER A CA 1
ATOM 752 C C . SER A 1 93 ? 1.101 14.591 1.024 1.00 92.25 93 SER A C 1
ATOM 754 O O . SER A 1 93 ? -0.063 14.952 0.841 1.00 92.25 93 SER A O 1
ATOM 756 N N . PHE A 1 94 ? 1.694 13.688 0.245 1.00 95.62 94 PHE A N 1
ATOM 757 C CA . PHE A 1 94 ? 1.027 13.023 -0.872 1.00 95.62 94 PHE A CA 1
ATOM 758 C C . PHE A 1 94 ? 0.917 11.506 -0.641 1.00 95.62 94 PHE A C 1
ATOM 760 O O . PHE A 1 94 ? 1.620 10.918 0.192 1.00 95.62 94 PHE A O 1
ATOM 767 N N . ALA A 1 95 ? 0.006 10.867 -1.373 1.00 96.50 95 ALA A N 1
ATOM 768 C CA . ALA A 1 95 ? -0.115 9.413 -1.466 1.00 96.50 95 ALA A CA 1
ATOM 769 C C . ALA A 1 95 ? -0.633 9.009 -2.850 1.00 96.50 95 ALA A C 1
ATOM 771 O O . ALA A 1 95 ? -1.481 9.704 -3.413 1.00 96.50 95 ALA A O 1
ATOM 772 N N . LEU A 1 96 ? -0.168 7.874 -3.368 1.00 97.94 96 LEU A N 1
ATOM 773 C CA . LEU A 1 96 ? -0.635 7.278 -4.617 1.00 97.94 96 LEU A CA 1
ATOM 774 C C . LEU A 1 96 ? -1.264 5.910 -4.339 1.00 97.94 96 LEU A C 1
ATOM 776 O O . LEU A 1 96 ? -0.623 5.037 -3.753 1.00 97.94 96 LEU A O 1
ATOM 780 N N . ALA A 1 97 ? -2.495 5.707 -4.803 1.00 96.94 97 ALA A N 1
ATOM 781 C CA . ALA A 1 97 ? -3.141 4.397 -4.816 1.00 96.94 97 ALA A CA 1
ATOM 782 C C . ALA A 1 97 ? -3.371 3.957 -6.263 1.00 96.94 97 ALA A C 1
ATOM 784 O O . ALA A 1 97 ? -4.156 4.574 -6.985 1.00 96.94 97 ALA A O 1
ATOM 785 N N . LEU A 1 98 ? -2.691 2.892 -6.682 1.00 97.44 98 LEU A N 1
ATOM 786 C CA . LEU A 1 98 ? -2.941 2.190 -7.934 1.00 97.44 98 LEU A CA 1
ATOM 787 C C . LEU A 1 98 ? -3.896 1.023 -7.648 1.00 97.44 98 LEU A C 1
ATOM 789 O O . LEU A 1 98 ? -3.583 0.137 -6.859 1.00 97.44 98 LEU A O 1
ATOM 793 N N . ARG A 1 99 ? -5.057 0.996 -8.301 1.00 95.94 99 ARG A N 1
ATOM 794 C CA . ARG A 1 99 ? -5.946 -0.168 -8.321 1.00 95.94 99 ARG A CA 1
ATOM 795 C C . ARG A 1 99 ? -5.776 -0.898 -9.646 1.00 95.94 99 ARG A C 1
ATOM 797 O O . ARG A 1 99 ? -6.045 -0.326 -10.706 1.00 95.94 99 ARG A O 1
ATOM 804 N N . ALA A 1 100 ? -5.348 -2.153 -9.581 1.00 95.56 100 ALA A N 1
ATOM 805 C CA . ALA A 1 100 ? -5.251 -3.019 -10.747 1.00 95.56 100 ALA A CA 1
ATOM 806 C C . ALA A 1 100 ? -6.558 -3.808 -10.902 1.00 95.56 100 ALA A C 1
ATOM 808 O O . ALA A 1 100 ? -6.886 -4.632 -10.052 1.00 95.56 100 ALA A O 1
ATOM 809 N N . GLY A 1 101 ? -7.310 -3.525 -11.969 1.00 93.44 101 GLY A N 1
ATOM 810 C CA . GLY A 1 101 ? -8.494 -4.286 -12.371 1.00 93.44 101 GLY A CA 1
ATOM 811 C C . GLY A 1 101 ? -8.248 -5.088 -13.657 1.00 93.44 101 GLY A C 1
ATOM 812 O O . GLY A 1 101 ? -7.249 -4.853 -14.345 1.00 93.44 101 GLY A O 1
ATOM 813 N N . PRO A 1 102 ? -9.162 -6.004 -14.024 1.00 92.44 102 PRO A N 1
ATOM 814 C CA . PRO A 1 102 ? -8.963 -6.920 -15.148 1.00 92.44 102 PRO A CA 1
ATOM 815 C C . PRO A 1 102 ? -8.816 -6.204 -16.497 1.00 92.44 102 PRO A C 1
ATOM 817 O O . PRO A 1 102 ? -7.929 -6.538 -17.279 1.00 92.44 102 PRO A O 1
ATOM 820 N N . HIS A 1 103 ? -9.642 -5.184 -16.756 1.00 92.50 103 HIS A N 1
ATOM 821 C CA . HIS A 1 103 ? -9.705 -4.503 -18.059 1.00 92.50 103 HIS A CA 1
ATOM 822 C C . HIS A 1 103 ? -8.972 -3.154 -18.109 1.00 92.50 103 HIS A C 1
ATOM 824 O O . HIS A 1 103 ? -8.595 -2.715 -19.192 1.00 92.50 103 HIS A O 1
ATOM 830 N N . ALA A 1 104 ? -8.747 -2.506 -16.961 1.00 94.94 104 ALA A N 1
ATOM 831 C CA . ALA A 1 104 ? -8.034 -1.233 -16.866 1.00 94.94 104 ALA A CA 1
ATOM 832 C C . ALA A 1 104 ? -7.345 -1.065 -15.503 1.00 94.94 104 ALA A C 1
ATOM 834 O O . ALA A 1 104 ? -7.823 -1.563 -14.479 1.00 94.94 104 ALA A O 1
ATOM 835 N N . LEU A 1 105 ? -6.260 -0.296 -15.495 1.00 96.81 105 LEU A N 1
ATOM 836 C CA . LEU A 1 105 ? -5.605 0.213 -14.293 1.00 96.81 105 LEU A CA 1
ATOM 837 C C . LEU A 1 105 ? -6.174 1.587 -13.932 1.00 96.81 105 LEU A C 1
ATOM 839 O O . LEU A 1 105 ? -6.557 2.356 -14.815 1.00 96.81 105 LEU A O 1
ATOM 843 N N . ARG A 1 106 ? -6.204 1.931 -12.642 1.00 97.31 106 ARG A N 1
ATOM 844 C CA . ARG A 1 106 ? -6.600 3.267 -12.162 1.00 97.31 106 ARG A CA 1
ATOM 845 C C . ARG A 1 106 ? -5.621 3.757 -11.109 1.00 97.31 106 ARG A C 1
ATOM 847 O O . ARG A 1 106 ? -5.383 3.034 -10.150 1.00 97.31 106 ARG A O 1
ATOM 854 N N . LEU A 1 107 ? -5.098 4.972 -11.246 1.00 98.06 107 LEU A N 1
ATOM 855 C CA . LEU A 1 107 ? -4.244 5.600 -10.235 1.00 98.06 107 LEU A CA 1
ATOM 856 C C . LEU A 1 107 ? -4.910 6.857 -9.681 1.00 98.06 107 LEU A C 1
ATOM 858 O O . LEU A 1 107 ? -5.337 7.718 -10.448 1.00 98.06 107 LEU A O 1
ATOM 862 N N . SER A 1 108 ? -4.944 6.972 -8.355 1.00 97.69 108 SER A N 1
ATOM 863 C CA . SER A 1 108 ? -5.400 8.155 -7.624 1.00 97.69 108 SER A CA 1
ATOM 864 C C . SER A 1 108 ? -4.237 8.803 -6.871 1.00 97.69 108 SER A C 1
ATOM 866 O O . SER A 1 108 ? -3.589 8.163 -6.044 1.00 97.69 108 SER A O 1
ATOM 868 N N . VAL A 1 109 ? -3.997 10.084 -7.152 1.00 97.88 109 VAL A N 1
ATOM 869 C CA . VAL A 1 109 ? -3.084 10.985 -6.439 1.00 97.88 109 VAL A CA 1
ATOM 870 C C . VAL A 1 109 ? -3.882 11.734 -5.377 1.00 97.88 109 VAL A C 1
ATOM 872 O O . VAL A 1 109 ? -4.791 12.491 -5.719 1.00 97.88 109 VAL A O 1
ATOM 875 N N . PHE A 1 110 ? -3.518 11.579 -4.109 1.00 96.00 110 PHE A N 1
ATOM 876 C CA . PHE A 1 110 ? -4.099 12.315 -2.987 1.00 96.00 110 PHE A CA 1
ATOM 877 C C . PHE A 1 110 ? -3.098 13.339 -2.446 1.00 96.00 110 PHE A C 1
ATOM 879 O O . PHE A 1 110 ? -1.923 13.019 -2.262 1.00 96.00 110 PHE A O 1
ATOM 886 N N . HIS A 1 111 ? -3.571 14.553 -2.169 1.00 94.88 111 HIS A N 1
ATOM 887 C CA . HIS A 1 111 ? -2.818 15.631 -1.532 1.00 94.88 111 HIS A CA 1
ATOM 888 C C . HIS A 1 111 ? -3.488 16.005 -0.208 1.00 94.88 111 HIS A C 1
ATOM 890 O O . HIS A 1 111 ? -4.623 16.491 -0.197 1.00 94.88 111 HIS A O 1
ATOM 896 N N . PHE A 1 112 ? -2.784 15.781 0.898 1.00 92.50 112 PHE A N 1
ATOM 897 C CA . PHE A 1 112 ? -3.258 16.036 2.253 1.00 92.50 112 PHE A CA 1
ATOM 898 C C . PHE A 1 112 ? -2.525 17.218 2.888 1.00 92.50 112 PHE A C 1
ATOM 900 O O . PHE A 1 112 ? -1.332 17.400 2.663 1.00 92.50 112 PHE A O 1
ATOM 907 N N . LEU A 1 113 ? -3.227 17.963 3.738 1.00 89.62 113 LEU A N 1
ATOM 908 C CA . LEU A 1 113 ? -2.719 19.044 4.574 1.00 89.62 113 LEU A CA 1
ATOM 909 C C . LEU A 1 113 ? -2.785 18.660 6.057 1.00 89.62 113 LEU A C 1
ATOM 911 O O . LEU A 1 113 ? -3.690 17.940 6.492 1.00 89.62 113 LEU A O 1
ATOM 915 N N . GLY A 1 114 ? -1.852 19.212 6.830 1.00 81.31 114 GLY A N 1
ATOM 916 C CA . GLY A 1 114 ? -1.733 18.994 8.269 1.00 81.31 114 GLY A CA 1
ATOM 917 C C . GLY A 1 114 ? -1.089 17.652 8.657 1.00 81.31 114 GLY A C 1
ATOM 918 O O . GLY A 1 114 ? -0.831 16.802 7.797 1.00 81.31 114 GLY A O 1
ATOM 919 N N . PRO A 1 115 ? -0.824 17.457 9.963 1.00 73.44 115 PRO A N 1
ATOM 920 C CA . PRO A 1 115 ? -0.236 16.226 10.487 1.00 73.44 115 PRO A CA 1
ATOM 921 C C . PRO A 1 115 ? -1.149 15.018 10.238 1.00 73.44 115 PRO A C 1
ATOM 923 O O . PRO A 1 115 ? -2.365 15.160 10.089 1.00 73.44 115 PRO A O 1
ATOM 926 N N . ALA A 1 116 ? -0.560 13.823 10.194 1.00 71.12 116 ALA A N 1
ATOM 927 C CA . ALA A 1 116 ? -1.236 12.536 10.036 1.00 71.12 116 ALA A CA 1
ATOM 928 C C . ALA A 1 116 ? -2.268 12.467 8.884 1.00 71.12 116 ALA A C 1
ATOM 930 O O . ALA A 1 116 ? -3.243 11.722 8.971 1.00 71.12 116 ALA A O 1
ATOM 931 N N . ARG A 1 117 ? -2.053 13.230 7.796 1.00 77.19 117 ARG A N 1
ATOM 932 C CA . ARG A 1 117 ? -2.957 13.335 6.627 1.00 77.19 117 ARG A CA 1
ATOM 933 C C . ARG A 1 117 ? -4.376 13.832 6.967 1.00 77.19 117 ARG A C 1
ATOM 935 O O . ARG A 1 117 ? -5.339 13.433 6.318 1.00 77.19 117 ARG A O 1
ATOM 942 N N . ALA A 1 118 ? -4.509 14.717 7.959 1.00 73.50 118 ALA A N 1
ATOM 943 C CA . ALA A 1 118 ? -5.801 15.161 8.492 1.00 73.50 118 ALA A CA 1
ATOM 944 C C . ALA A 1 118 ? -6.817 15.639 7.430 1.00 73.50 118 ALA A C 1
ATOM 946 O O . ALA A 1 118 ? -7.962 15.185 7.450 1.00 73.50 118 ALA A O 1
ATOM 947 N N . LEU A 1 119 ? -6.423 16.522 6.500 1.00 83.81 119 LEU A N 1
ATOM 948 C CA . LEU A 1 119 ? -7.336 17.147 5.529 1.00 83.81 119 LEU A CA 1
ATOM 949 C C . LEU A 1 119 ? -6.935 16.865 4.073 1.00 83.81 119 LEU A C 1
ATOM 951 O O . LEU A 1 119 ? -5.905 17.344 3.615 1.00 83.81 119 LEU A O 1
ATOM 955 N N . LEU A 1 120 ? -7.770 16.163 3.308 1.00 89.25 120 LEU A N 1
ATOM 956 C CA . LEU A 1 120 ? -7.607 15.974 1.867 1.00 89.25 120 LEU A CA 1
ATOM 957 C C . LEU A 1 120 ? -7.942 17.280 1.127 1.00 89.25 120 LEU A C 1
ATOM 959 O O . LEU A 1 120 ? -9.105 17.660 1.027 1.00 89.25 120 LEU A O 1
ATOM 963 N N . ALA A 1 121 ? -6.927 17.957 0.591 1.00 90.56 121 ALA A N 1
ATOM 964 C CA . ALA A 1 121 ? -7.091 19.216 -0.137 1.00 90.56 121 ALA A CA 1
ATOM 965 C C . ALA A 1 121 ? -7.301 19.028 -1.646 1.00 90.56 121 ALA A C 1
ATOM 967 O O . ALA A 1 121 ? -7.912 19.879 -2.287 1.00 90.56 121 ALA A O 1
ATOM 968 N N . ALA A 1 122 ? -6.801 17.934 -2.228 1.00 92.06 122 ALA A N 1
ATOM 969 C CA . ALA A 1 122 ? -7.097 17.567 -3.611 1.00 92.06 122 ALA A CA 1
ATOM 970 C C . ALA A 1 122 ? -6.959 16.058 -3.840 1.00 92.06 122 ALA A C 1
ATOM 972 O O . ALA A 1 122 ? -6.077 15.411 -3.274 1.00 92.06 122 ALA A O 1
ATOM 973 N N . ALA A 1 123 ? -7.781 15.523 -4.741 1.00 94.31 123 ALA A N 1
ATOM 974 C CA . ALA A 1 123 ? -7.612 14.195 -5.313 1.00 94.31 123 ALA A CA 1
ATOM 975 C C . ALA A 1 123 ? -7.679 14.284 -6.844 1.00 94.31 123 ALA A C 1
ATOM 977 O O . ALA A 1 123 ? -8.569 14.926 -7.397 1.00 94.31 123 ALA A O 1
ATOM 978 N N . HIS A 1 124 ? -6.748 13.627 -7.529 1.00 96.50 124 HIS A N 1
ATOM 979 C CA . HIS A 1 124 ? -6.709 13.530 -8.989 1.00 96.50 124 HIS A CA 1
ATOM 980 C C . HIS A 1 124 ? -6.628 12.060 -9.377 1.00 96.50 124 HIS A C 1
ATOM 982 O O . HIS A 1 124 ? -5.835 11.335 -8.790 1.00 96.50 124 HIS A O 1
ATOM 988 N N . SER A 1 125 ? -7.401 11.609 -10.364 1.00 97.31 125 SER A N 1
ATOM 989 C CA . SER A 1 125 ? -7.328 10.218 -10.829 1.00 97.31 125 SER A CA 1
ATOM 990 C C . S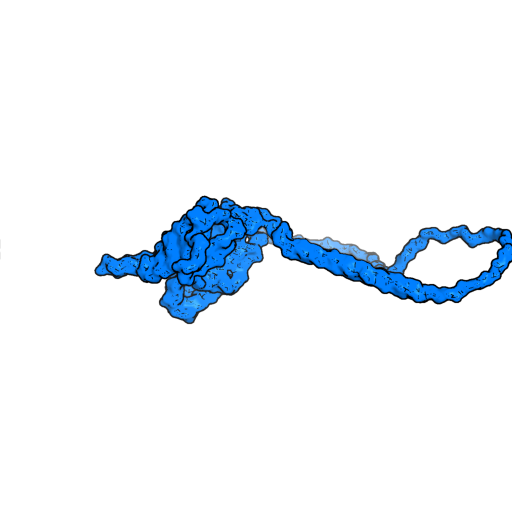ER A 1 125 ? -7.170 10.126 -12.340 1.00 97.31 125 SER A C 1
ATOM 992 O O . SER A 1 125 ? -7.700 10.961 -13.070 1.00 97.31 125 SER A O 1
ATOM 994 N N . ALA A 1 126 ? -6.468 9.088 -12.783 1.00 97.94 126 ALA A N 1
ATOM 995 C CA . ALA A 1 126 ? -6.347 8.677 -14.176 1.00 97.94 126 ALA A CA 1
ATOM 996 C C . ALA A 1 126 ? -6.611 7.172 -14.305 1.00 97.94 126 ALA A C 1
ATOM 998 O O . ALA A 1 126 ? -6.547 6.426 -13.322 1.00 97.94 126 ALA A O 1
ATOM 999 N N . ALA A 1 127 ? -6.907 6.728 -15.523 1.00 97.69 127 ALA A N 1
ATOM 1000 C CA . ALA A 1 127 ? -7.069 5.324 -15.862 1.00 97.69 127 ALA A CA 1
ATOM 1001 C C . ALA A 1 127 ? -6.323 5.027 -17.163 1.00 97.69 127 ALA A C 1
ATOM 1003 O O . ALA A 1 127 ? -6.404 5.824 -18.094 1.00 97.69 127 ALA A O 1
ATOM 1004 N N . ALA A 1 128 ? -5.639 3.888 -17.215 1.00 97.06 128 ALA A N 1
ATOM 1005 C CA . ALA A 1 128 ? -4.903 3.420 -18.385 1.00 97.06 128 ALA A CA 1
ATOM 1006 C C . ALA A 1 128 ? -5.356 2.001 -18.747 1.00 97.06 128 ALA A C 1
ATOM 1008 O O . ALA A 1 128 ? -5.836 1.249 -17.893 1.00 97.06 128 ALA A O 1
ATOM 1009 N N . SER A 1 129 ? -5.227 1.646 -20.022 1.00 95.38 129 SER A N 1
ATOM 1010 C CA . SER A 1 129 ? -5.573 0.322 -20.550 1.00 95.38 129 SER A CA 1
ATOM 1011 C C . SER A 1 129 ? -4.351 -0.290 -21.240 1.00 95.38 129 SER A C 1
ATOM 1013 O O . SER A 1 129 ? -3.602 0.451 -21.875 1.00 95.38 129 SER A O 1
ATOM 1015 N N . PRO A 1 130 ? -4.146 -1.615 -21.170 1.00 95.69 130 PRO A N 1
ATOM 1016 C CA . PRO A 1 130 ? -5.037 -2.618 -20.583 1.00 95.69 130 PRO A CA 1
ATOM 1017 C C . PRO A 1 130 ? -4.911 -2.751 -19.054 1.00 95.69 130 PRO A C 1
ATOM 1019 O O . PRO A 1 130 ? -4.032 -2.169 -18.424 1.00 95.69 130 PRO A O 1
ATOM 1022 N N . GLY A 1 131 ? -5.812 -3.539 -18.465 1.00 94.50 131 GLY A N 1
ATOM 1023 C CA . GLY A 1 131 ? -5.690 -4.072 -17.107 1.00 94.50 131 GLY A CA 1
ATOM 1024 C C . GLY A 1 131 ? -4.939 -5.406 -17.061 1.00 94.50 131 GLY A C 1
ATOM 1025 O O . GLY A 1 131 ? -4.335 -5.833 -18.046 1.00 94.50 131 GLY A O 1
ATOM 1026 N N . PHE A 1 132 ? -4.993 -6.085 -15.913 1.00 94.00 132 PHE A N 1
ATOM 1027 C CA . PHE A 1 132 ? -4.163 -7.267 -15.643 1.00 94.00 132 PHE A CA 1
ATOM 1028 C C . PHE A 1 132 ? -4.496 -8.530 -16.457 1.00 94.00 132 PHE A C 1
ATOM 1030 O O . PHE A 1 132 ? -3.752 -9.500 -16.376 1.00 94.00 132 PHE A O 1
ATOM 1037 N N . GLN A 1 133 ? -5.585 -8.554 -17.233 1.00 92.19 133 GLN A N 1
ATOM 1038 C CA . GLN A 1 133 ? -5.892 -9.680 -18.133 1.00 92.19 133 GLN A CA 1
ATOM 1039 C C . GLN A 1 133 ? -5.114 -9.642 -19.461 1.00 92.19 133 GLN A C 1
ATOM 1041 O O . GLN A 1 133 ? -5.229 -10.569 -20.261 1.00 92.19 133 GLN A O 1
ATOM 1046 N N . ALA A 1 134 ? -4.346 -8.582 -19.727 1.00 91.12 134 ALA A N 1
ATOM 1047 C CA . ALA A 1 134 ? -3.447 -8.516 -20.877 1.00 91.12 134 ALA A CA 1
ATOM 1048 C C . ALA A 1 134 ? -2.027 -8.987 -20.529 1.00 91.12 134 ALA A C 1
ATOM 1050 O O . ALA A 1 134 ? -1.632 -9.023 -19.366 1.00 91.12 134 ALA A O 1
ATOM 1051 N N . ALA A 1 135 ? -1.238 -9.295 -21.563 1.00 84.31 135 ALA A N 1
ATOM 1052 C CA . ALA A 1 135 ? 0.148 -9.729 -21.410 1.00 84.31 135 ALA A CA 1
ATOM 1053 C C . ALA A 1 135 ? 1.001 -8.708 -20.611 1.00 84.31 135 ALA A C 1
ATOM 1055 O O . ALA A 1 135 ? 0.859 -7.497 -20.838 1.00 84.31 135 ALA A O 1
ATOM 1056 N N . PRO A 1 136 ? 1.931 -9.159 -19.739 1.00 82.38 136 PRO A N 1
ATOM 1057 C CA . PRO A 1 136 ? 2.713 -8.282 -18.857 1.00 82.38 136 PRO A CA 1
ATOM 1058 C C . PRO A 1 136 ? 3.461 -7.126 -19.547 1.00 82.38 136 PRO A C 1
ATOM 1060 O O . PRO A 1 136 ? 3.576 -6.041 -18.978 1.00 82.38 136 PRO A O 1
ATOM 1063 N N . ASP A 1 137 ? 3.919 -7.294 -20.790 1.00 82.69 137 ASP A N 1
ATOM 1064 C CA . ASP A 1 137 ? 4.599 -6.215 -21.524 1.00 82.69 137 ASP A CA 1
ATOM 1065 C C . ASP A 1 137 ? 3.674 -5.025 -21.832 1.00 82.69 137 ASP A C 1
ATOM 1067 O O . ASP A 1 137 ? 4.087 -3.868 -21.721 1.00 82.69 137 ASP A O 1
ATOM 1071 N N . ALA A 1 138 ? 2.400 -5.285 -22.149 1.00 89.56 138 ALA A N 1
ATOM 1072 C CA . ALA A 1 138 ? 1.401 -4.235 -22.352 1.00 89.56 138 ALA A CA 1
ATOM 1073 C C . ALA A 1 138 ? 1.008 -3.570 -21.021 1.00 89.56 138 ALA A C 1
ATOM 1075 O O . ALA A 1 138 ? 0.827 -2.352 -20.956 1.00 89.56 138 ALA A O 1
ATOM 1076 N N . LEU A 1 139 ? 0.947 -4.364 -19.946 1.00 92.56 139 LEU A N 1
ATOM 1077 C CA . LEU A 1 139 ? 0.688 -3.892 -18.587 1.00 92.56 139 LEU A CA 1
ATOM 1078 C C . LEU A 1 139 ? 1.742 -2.866 -18.138 1.00 92.56 139 LEU A C 1
ATOM 1080 O O . LEU A 1 139 ? 1.392 -1.813 -17.607 1.00 92.56 139 LEU A O 1
ATOM 1084 N N . ARG A 1 140 ? 3.029 -3.125 -18.414 1.00 91.62 140 ARG A N 1
ATOM 1085 C CA . ARG A 1 140 ? 4.136 -2.207 -18.095 1.00 91.62 140 ARG A CA 1
ATOM 1086 C C . ARG A 1 140 ? 3.939 -0.818 -18.711 1.00 91.62 140 ARG A C 1
ATOM 1088 O O . ARG A 1 140 ? 4.196 0.177 -18.035 1.00 91.62 140 ARG A O 1
ATOM 1095 N N . GLY A 1 141 ? 3.453 -0.741 -19.952 1.00 92.81 141 GLY A N 1
ATOM 1096 C CA . GLY A 1 141 ? 3.143 0.528 -20.621 1.00 92.81 141 GLY A CA 1
ATOM 1097 C C . GLY A 1 141 ? 2.079 1.339 -19.876 1.00 92.81 141 GLY A C 1
ATOM 1098 O O . GLY A 1 141 ? 2.321 2.493 -19.520 1.00 92.81 141 GLY A O 1
ATOM 1099 N N . ALA A 1 142 ? 0.947 0.706 -19.553 1.00 95.94 142 ALA A N 1
ATOM 1100 C CA . ALA A 1 142 ? -0.155 1.334 -18.822 1.00 95.94 142 ALA A CA 1
ATOM 1101 C C . ALA A 1 142 ? 0.244 1.790 -17.401 1.00 95.94 142 ALA A C 1
ATOM 1103 O O . ALA A 1 142 ? -0.220 2.826 -16.922 1.00 95.94 142 ALA A O 1
ATOM 1104 N N . VAL A 1 143 ? 1.138 1.062 -16.719 1.00 96.19 143 VAL A N 1
ATOM 1105 C CA . VAL A 1 143 ? 1.670 1.484 -15.409 1.00 96.19 143 VAL A CA 1
ATOM 1106 C C . VAL A 1 143 ? 2.566 2.718 -15.543 1.00 96.19 143 VAL A C 1
ATOM 1108 O O . VAL A 1 143 ? 2.446 3.644 -14.741 1.00 96.19 143 VAL A O 1
ATOM 1111 N N . MET A 1 144 ? 3.437 2.767 -16.557 1.00 94.75 144 MET A N 1
ATOM 1112 C CA . MET A 1 144 ? 4.315 3.921 -16.786 1.00 94.75 144 MET A CA 1
ATOM 1113 C C . MET A 1 144 ? 3.529 5.189 -17.150 1.00 94.75 144 MET A C 1
ATOM 1115 O O . MET A 1 144 ? 3.857 6.260 -16.645 1.00 94.75 144 MET A O 1
ATOM 1119 N N . GLU A 1 145 ? 2.454 5.078 -17.935 1.00 96.19 145 GLU A N 1
ATOM 1120 C CA . GLU A 1 145 ? 1.537 6.194 -18.219 1.00 96.19 145 GLU A CA 1
ATOM 1121 C C . GLU A 1 145 ? 0.959 6.801 -16.924 1.00 96.19 145 GLU A C 1
ATOM 1123 O O . GLU A 1 145 ? 0.989 8.018 -16.720 1.00 96.19 145 GLU A O 1
ATOM 1128 N N . LEU A 1 146 ? 0.504 5.949 -15.999 1.00 98.12 146 LEU A N 1
ATOM 1129 C CA . LEU A 1 146 ? -0.044 6.379 -14.709 1.00 98.12 146 LEU A CA 1
ATOM 1130 C C . LEU A 1 146 ? 1.028 6.933 -13.750 1.00 98.12 146 LEU A C 1
ATOM 1132 O O . LEU A 1 146 ? 0.728 7.834 -12.963 1.00 98.12 146 LEU A O 1
ATOM 1136 N N . ILE A 1 147 ? 2.274 6.453 -13.834 1.00 97.75 147 ILE A N 1
ATOM 1137 C CA . ILE A 1 147 ? 3.424 7.017 -13.105 1.00 97.75 147 ILE A CA 1
ATOM 1138 C C . ILE A 1 147 ? 3.744 8.433 -13.605 1.00 97.75 147 ILE A C 1
ATOM 1140 O O . ILE A 1 147 ? 3.919 9.334 -12.784 1.00 97.75 147 ILE A O 1
ATOM 1144 N N . GLU A 1 148 ? 3.778 8.671 -14.918 1.00 97.62 148 GLU A N 1
ATOM 1145 C CA . GLU A 1 148 ? 4.031 10.014 -15.461 1.00 97.62 148 GLU A CA 1
ATOM 1146 C C . GLU A 1 148 ? 2.862 10.977 -15.181 1.00 97.62 148 GLU A C 1
ATOM 1148 O O . GLU A 1 148 ? 3.093 12.134 -14.815 1.00 97.62 148 GLU A O 1
ATOM 1153 N N . PHE A 1 149 ? 1.609 10.501 -15.207 1.00 98.19 149 PHE A N 1
ATOM 1154 C CA . PHE A 1 149 ? 0.467 11.271 -14.694 1.00 98.19 149 PHE A CA 1
ATOM 1155 C C . PHE A 1 149 ? 0.663 11.674 -13.223 1.00 98.19 149 PHE A C 1
ATOM 1157 O O . PHE A 1 149 ? 0.431 12.832 -12.871 1.00 98.19 149 PHE A O 1
ATOM 1164 N N . ALA A 1 150 ? 1.117 10.755 -12.363 1.00 98.19 150 ALA A N 1
ATOM 1165 C CA . ALA A 1 150 ? 1.374 11.050 -10.954 1.00 98.19 150 ALA A CA 1
ATOM 1166 C C . ALA A 1 150 ? 2.509 12.073 -10.769 1.00 98.19 150 ALA A C 1
ATOM 1168 O O . ALA A 1 150 ? 2.364 13.019 -9.992 1.00 98.19 150 ALA A O 1
ATOM 1169 N N . LYS A 1 151 ? 3.607 11.948 -11.527 1.00 97.88 151 LYS A N 1
ATOM 1170 C CA . LYS A 1 151 ? 4.721 12.916 -11.537 1.00 97.88 151 LYS A CA 1
ATOM 1171 C C . LYS A 1 151 ? 4.280 14.314 -11.973 1.00 97.88 151 LYS A C 1
ATOM 1173 O O . LYS A 1 151 ? 4.763 15.298 -11.426 1.00 97.88 151 LYS A O 1
ATOM 1178 N N . GLY A 1 152 ? 3.308 14.409 -12.882 1.00 97.50 152 GLY A N 1
ATOM 1179 C CA . GLY A 1 152 ? 2.658 15.667 -13.266 1.00 97.50 152 GLY A CA 1
ATOM 1180 C C . GLY A 1 152 ? 1.738 16.286 -12.199 1.00 97.50 152 GLY A C 1
ATOM 1181 O O . GLY A 1 152 ? 1.212 17.377 -12.416 1.00 97.50 152 GLY A O 1
ATOM 1182 N N . ARG A 1 153 ? 1.509 15.613 -11.060 1.00 97.12 153 ARG A N 1
ATOM 1183 C CA . ARG A 1 153 ? 0.650 16.082 -9.949 1.00 97.12 153 ARG A CA 1
ATOM 1184 C C . ARG A 1 153 ? 1.380 16.219 -8.610 1.00 97.12 153 ARG A C 1
ATOM 1186 O O . ARG A 1 153 ? 0.911 16.968 -7.757 1.00 97.12 153 ARG A O 1
ATOM 1193 N N . VAL A 1 154 ? 2.494 15.512 -8.418 1.00 97.25 154 VAL A N 1
ATOM 1194 C CA . VAL A 1 154 ? 3.304 15.534 -7.191 1.00 97.25 154 VAL A CA 1
ATOM 1195 C C . VAL A 1 154 ? 4.590 16.338 -7.441 1.00 97.25 154 VAL A C 1
ATOM 1197 O O . VAL A 1 154 ? 5.309 16.023 -8.390 1.00 97.25 154 VAL A O 1
ATOM 1200 N N . PRO A 1 155 ? 4.938 17.343 -6.611 1.00 95.94 155 PRO A N 1
ATOM 1201 C CA . PRO A 1 155 ? 6.194 18.084 -6.743 1.00 95.94 155 PRO A CA 1
ATOM 1202 C C . PRO A 1 155 ? 7.423 17.167 -6.697 1.00 95.94 155 PRO A C 1
ATOM 1204 O O . PRO A 1 155 ? 7.492 16.266 -5.864 1.00 95.94 155 PRO A O 1
ATOM 1207 N N . MET A 1 156 ? 8.428 17.433 -7.539 1.00 96.12 156 MET A N 1
ATOM 1208 C CA . MET A 1 156 ? 9.602 16.557 -7.713 1.00 96.12 156 MET A CA 1
ATOM 1209 C C . MET A 1 156 ? 10.355 16.238 -6.409 1.00 96.12 156 MET A C 1
ATOM 1211 O O . MET A 1 156 ? 10.845 15.126 -6.236 1.00 96.12 156 MET A O 1
ATOM 1215 N N . MET A 1 157 ? 10.415 17.184 -5.464 1.00 95.00 157 MET A N 1
ATOM 1216 C CA . MET A 1 157 ? 11.075 16.979 -4.164 1.00 95.00 157 MET A CA 1
ATOM 1217 C C . MET A 1 157 ? 10.288 16.061 -3.210 1.00 95.00 157 MET A C 1
ATOM 1219 O O . MET A 1 157 ? 10.870 15.485 -2.293 1.00 95.00 157 MET A O 1
ATOM 1223 N N . GLU A 1 158 ? 8.988 15.862 -3.442 1.00 95.25 158 GLU A N 1
ATOM 1224 C CA . GLU A 1 158 ? 8.159 14.950 -2.651 1.00 95.25 158 GLU A CA 1
ATOM 1225 C C . GLU A 1 158 ? 8.075 13.536 -3.238 1.00 95.25 158 GLU A C 1
ATOM 1227 O O . GLU A 1 158 ? 7.557 12.658 -2.553 1.00 95.25 158 GLU A O 1
ATOM 123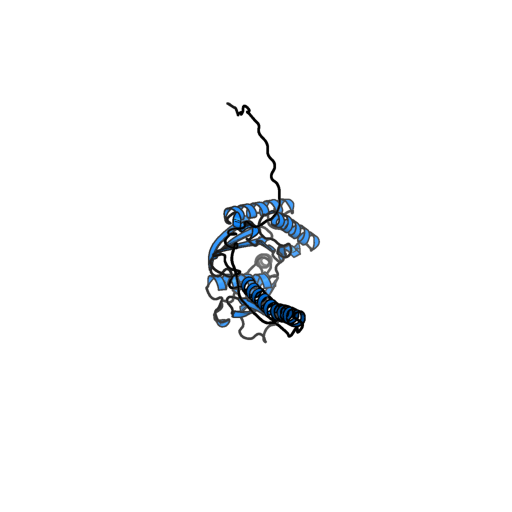2 N N . TRP A 1 159 ? 8.594 13.260 -4.445 1.00 97.19 159 TRP A N 1
ATOM 1233 C CA . TRP A 1 159 ? 8.485 11.929 -5.072 1.00 97.19 159 TRP A CA 1
ATOM 1234 C C . TRP A 1 159 ? 8.989 10.814 -4.140 1.00 97.19 159 TRP A C 1
ATOM 1236 O O . TRP A 1 159 ? 8.196 9.977 -3.714 1.00 97.19 159 TRP A O 1
ATOM 1246 N N . GLY A 1 160 ? 10.246 10.883 -3.688 1.00 96.38 160 GLY A N 1
ATOM 1247 C CA . GLY A 1 160 ? 10.839 9.896 -2.767 1.00 96.38 160 GLY A CA 1
ATOM 1248 C C . GLY A 1 160 ? 10.241 9.861 -1.350 1.00 96.38 160 GLY A C 1
ATOM 1249 O O . GLY A 1 160 ? 10.650 9.038 -0.538 1.00 96.38 160 GLY A O 1
ATOM 1250 N N . ASN A 1 161 ? 9.279 10.737 -1.042 1.00 94.75 161 ASN A N 1
ATOM 1251 C CA . ASN A 1 161 ? 8.508 10.753 0.207 1.00 94.75 161 ASN A CA 1
ATOM 1252 C C . ASN A 1 161 ? 7.040 10.333 0.002 1.00 94.75 161 ASN A C 1
ATOM 1254 O O . ASN A 1 161 ? 6.310 10.084 0.961 1.00 94.75 161 ASN A O 1
ATOM 1258 N N . THR A 1 162 ? 6.593 10.273 -1.250 1.00 96.69 162 THR A N 1
ATOM 1259 C CA . THR A 1 162 ? 5.216 9.984 -1.629 1.00 96.69 162 THR A CA 1
ATOM 1260 C C . THR A 1 162 ? 5.052 8.481 -1.758 1.00 96.69 162 THR A C 1
ATOM 1262 O O . THR A 1 162 ? 5.514 7.879 -2.724 1.00 96.69 162 THR A O 1
ATOM 1265 N N . MET A 1 163 ? 4.389 7.879 -0.772 1.00 97.19 163 MET A N 1
ATOM 1266 C CA . MET A 1 163 ? 4.040 6.459 -0.779 1.00 97.19 163 MET A CA 1
ATOM 1267 C C . MET A 1 163 ? 3.189 6.114 -2.008 1.00 97.19 163 MET A C 1
ATOM 1269 O O . MET A 1 163 ? 2.135 6.727 -2.200 1.00 97.19 163 MET A O 1
ATOM 1273 N N . VAL A 1 164 ? 3.593 5.099 -2.774 1.00 98.06 164 VAL A N 1
ATOM 1274 C CA . VAL A 1 164 ? 2.746 4.424 -3.765 1.00 98.06 164 VAL A CA 1
ATOM 1275 C C . VAL A 1 164 ? 2.420 3.004 -3.316 1.00 98.06 164 VAL A C 1
ATOM 1277 O O . VAL A 1 164 ? 3.300 2.258 -2.901 1.00 98.06 164 VAL A O 1
ATOM 1280 N N . ARG A 1 165 ? 1.143 2.631 -3.399 1.00 97.19 165 ARG A N 1
ATOM 1281 C CA . ARG A 1 165 ? 0.640 1.280 -3.120 1.00 97.19 165 ARG A CA 1
ATOM 1282 C C . ARG A 1 165 ? -0.191 0.790 -4.300 1.00 97.19 165 ARG A C 1
ATOM 1284 O O . ARG A 1 165 ? -0.934 1.569 -4.897 1.00 97.19 165 ARG A O 1
ATOM 1291 N N . LEU A 1 166 ? -0.070 -0.495 -4.605 1.00 97.62 166 LEU A N 1
ATOM 1292 C CA . LEU A 1 166 ? -0.915 -1.235 -5.525 1.00 97.62 166 LEU A CA 1
ATOM 1293 C C . LEU A 1 166 ? -1.820 -2.196 -4.754 1.00 97.62 166 LEU A C 1
ATOM 1295 O O . LEU A 1 166 ? -1.348 -3.049 -4.002 1.00 97.62 166 LEU A O 1
ATOM 1299 N N . ASP A 1 167 ? -3.114 -2.090 -5.032 1.00 95.38 167 ASP A N 1
ATOM 1300 C CA . ASP A 1 167 ? -4.134 -3.046 -4.618 1.00 95.38 167 ASP A CA 1
ATOM 1301 C C . ASP A 1 167 ? -4.758 -3.683 -5.876 1.00 95.38 167 ASP A C 1
ATOM 1303 O O . ASP A 1 167 ? -5.487 -3.025 -6.627 1.00 95.38 167 ASP A O 1
ATOM 1307 N N . ALA A 1 168 ? -4.434 -4.950 -6.147 1.00 94.81 168 ALA A N 1
ATOM 1308 C CA . ALA A 1 168 ? -5.075 -5.746 -7.196 1.00 94.81 168 ALA A CA 1
ATOM 1309 C C . ALA A 1 168 ? -6.350 -6.402 -6.658 1.00 94.81 168 ALA A C 1
ATOM 1311 O O . ALA A 1 168 ? -6.402 -6.774 -5.489 1.00 94.81 168 ALA A O 1
ATOM 1312 N N . THR A 1 169 ? -7.381 -6.545 -7.488 1.00 91.25 169 THR A N 1
ATOM 1313 C CA . THR A 1 169 ? -8.639 -7.177 -7.059 1.00 91.25 169 THR A CA 1
ATOM 1314 C C . THR A 1 169 ? -8.549 -8.709 -7.074 1.00 91.25 169 THR A C 1
ATOM 1316 O O . THR A 1 169 ? -7.718 -9.277 -7.786 1.00 91.25 169 THR A O 1
ATOM 1319 N N . GLU A 1 170 ? -9.410 -9.380 -6.296 1.00 89.31 170 GLU A N 1
ATOM 1320 C CA . GLU A 1 170 ? -9.457 -10.850 -6.150 1.00 89.31 170 GLU A CA 1
ATOM 1321 C C . GLU A 1 170 ? -9.521 -11.591 -7.503 1.00 89.31 170 GLU A C 1
ATOM 1323 O O . GLU A 1 170 ? -9.017 -12.704 -7.632 1.00 89.31 170 GLU A O 1
ATOM 1328 N N . GLU A 1 171 ? -10.081 -10.977 -8.556 1.00 89.62 171 GLU A N 1
ATOM 1329 C CA . GLU A 1 171 ? -10.132 -11.581 -9.894 1.00 89.62 171 GLU A CA 1
ATOM 1330 C C . GLU A 1 171 ? -8.748 -11.832 -10.532 1.00 89.62 171 GLU A C 1
ATOM 1332 O O . GLU A 1 171 ? -8.676 -12.581 -11.507 1.00 89.62 171 GLU A O 1
ATOM 1337 N N . LEU A 1 172 ? -7.655 -11.267 -9.995 1.00 92.62 172 LEU A N 1
ATOM 1338 C CA . LEU A 1 172 ? -6.287 -11.587 -10.425 1.00 92.62 172 LEU A CA 1
ATOM 1339 C C . LEU A 1 172 ? -5.888 -13.025 -10.052 1.00 92.62 172 LEU A C 1
ATOM 1341 O O . LEU A 1 172 ? -5.227 -13.703 -10.836 1.00 92.62 172 LEU A O 1
ATOM 1345 N N . GLU A 1 173 ? -6.339 -13.530 -8.901 1.00 90.75 173 GLU A N 1
ATOM 1346 C CA . GLU A 1 173 ? -6.072 -14.913 -8.472 1.00 90.75 173 GLU A CA 1
ATOM 1347 C C . GLU A 1 173 ? -6.729 -15.936 -9.413 1.00 90.75 173 GLU A C 1
ATOM 1349 O O . GLU A 1 173 ? -6.251 -17.061 -9.561 1.00 90.75 173 GLU A O 1
ATOM 1354 N N . GLY A 1 174 ? -7.777 -15.513 -10.132 1.00 88.19 174 GLY A N 1
ATOM 1355 C CA . GLY A 1 174 ? -8.437 -16.282 -11.186 1.00 88.19 174 GLY A CA 1
ATOM 1356 C C . GLY A 1 174 ? -7.563 -16.593 -12.409 1.00 88.19 174 GLY A C 1
ATOM 1357 O O . GLY A 1 174 ? -7.961 -17.433 -13.213 1.00 88.19 174 GLY A O 1
ATOM 1358 N N . LEU A 1 175 ? -6.384 -15.970 -12.549 1.00 90.81 175 LEU A N 1
ATOM 1359 C CA . LEU A 1 175 ? -5.376 -16.355 -13.551 1.00 90.81 175 LEU A CA 1
ATOM 1360 C C . LEU A 1 175 ? -4.517 -17.560 -13.111 1.00 90.81 175 LEU A C 1
ATOM 1362 O O . LEU A 1 175 ? -3.782 -18.119 -13.922 1.00 90.81 175 LEU A O 1
ATOM 1366 N N . GLY A 1 176 ? -4.605 -17.969 -11.841 1.00 92.88 176 GLY A N 1
ATOM 1367 C CA . GLY A 1 176 ? -3.716 -18.952 -11.223 1.00 92.88 176 GLY A CA 1
ATOM 1368 C C . GLY A 1 176 ? -2.459 -18.311 -10.624 1.00 92.88 176 GLY A C 1
ATOM 1369 O O . GLY A 1 176 ? -1.956 -17.301 -11.113 1.00 92.88 176 GLY A O 1
ATOM 1370 N N . ALA A 1 177 ? -1.943 -18.908 -9.545 1.00 93.56 177 ALA A N 1
ATOM 1371 C CA . ALA A 1 177 ? -0.935 -18.288 -8.678 1.00 93.56 177 ALA A CA 1
ATOM 1372 C C . ALA A 1 177 ? 0.368 -17.877 -9.393 1.00 93.56 177 ALA A C 1
ATOM 1374 O O . ALA A 1 177 ? 0.922 -16.824 -9.090 1.00 93.56 177 ALA A O 1
ATOM 1375 N N . GLU A 1 178 ? 0.847 -18.673 -10.355 1.00 94.06 178 GLU A N 1
ATOM 1376 C CA . GLU A 1 178 ? 2.073 -18.362 -11.106 1.00 94.06 178 GLU A CA 1
ATOM 1377 C C . GLU A 1 178 ? 1.902 -17.119 -11.998 1.00 94.06 178 GLU A C 1
ATOM 1379 O O . GLU A 1 178 ? 2.787 -16.269 -12.060 1.00 94.06 178 GLU A O 1
ATOM 1384 N N . GLU A 1 179 ? 0.754 -16.982 -12.667 1.00 93.00 179 GLU A N 1
ATOM 1385 C CA . GLU A 1 179 ? 0.488 -15.856 -13.568 1.00 93.00 179 GLU A CA 1
ATOM 1386 C C . GLU A 1 179 ? 0.117 -14.588 -12.787 1.00 93.00 179 GLU A C 1
ATOM 1388 O O . GLU A 1 179 ? 0.592 -13.498 -13.109 1.00 93.00 179 GLU A O 1
ATOM 1393 N N . ALA A 1 180 ? -0.638 -14.739 -11.694 1.00 94.00 180 ALA A N 1
ATOM 1394 C CA . ALA A 1 180 ? -0.903 -13.666 -10.742 1.00 94.00 180 ALA A CA 1
ATOM 1395 C C . ALA A 1 180 ? 0.401 -13.061 -10.187 1.00 94.00 180 ALA A C 1
ATOM 1397 O O . ALA A 1 180 ? 0.545 -11.840 -10.147 1.00 94.00 180 ALA A O 1
ATOM 1398 N N . GLU A 1 181 ? 1.384 -13.892 -9.824 1.00 95.00 181 GLU A N 1
ATOM 1399 C CA . GLU A 1 181 ? 2.668 -13.416 -9.302 1.00 95.00 181 GLU A CA 1
ATOM 1400 C C . GLU A 1 181 ? 3.576 -12.809 -10.390 1.00 95.00 181 GLU A C 1
ATOM 1402 O O . GLU A 1 181 ? 4.226 -11.798 -10.126 1.00 95.00 181 GLU A O 1
ATOM 1407 N N . LYS A 1 182 ? 3.569 -13.312 -11.638 1.00 94.12 182 LYS A N 1
ATOM 1408 C CA . LYS A 1 182 ? 4.233 -12.626 -12.774 1.00 94.12 182 LYS A CA 1
ATOM 1409 C C . LYS A 1 182 ? 3.669 -11.223 -12.999 1.00 94.12 182 LYS A C 1
ATOM 1411 O O . LYS A 1 182 ? 4.425 -10.277 -13.227 1.00 94.12 182 LYS A O 1
ATOM 1416 N N . VAL A 1 183 ? 2.345 -11.084 -12.925 1.00 95.12 183 VAL A N 1
ATOM 1417 C CA . VAL A 1 183 ? 1.647 -9.798 -13.028 1.00 95.12 183 VAL A CA 1
ATOM 1418 C C . VAL A 1 183 ? 2.041 -8.871 -11.872 1.00 95.12 183 VAL A C 1
ATOM 1420 O O . VAL A 1 183 ? 2.426 -7.725 -12.119 1.00 95.12 183 VAL A O 1
ATOM 1423 N N . LEU A 1 184 ? 2.012 -9.355 -10.624 1.00 95.94 184 LEU A N 1
ATOM 1424 C CA . LEU A 1 184 ? 2.430 -8.577 -9.452 1.00 95.94 184 LEU A CA 1
ATOM 1425 C C . LEU A 1 184 ? 3.900 -8.150 -9.536 1.00 95.94 184 LEU A C 1
ATOM 1427 O O . LEU A 1 184 ? 4.207 -6.987 -9.284 1.00 95.94 184 LEU A O 1
ATOM 1431 N N . GLU A 1 185 ? 4.807 -9.026 -9.959 1.00 95.62 185 GLU A N 1
ATOM 1432 C CA . GLU A 1 185 ? 6.220 -8.689 -10.135 1.00 95.62 185 GLU A CA 1
ATOM 1433 C C . GLU A 1 185 ? 6.445 -7.687 -11.283 1.00 95.62 185 GLU A C 1
ATOM 1435 O O . GLU A 1 185 ? 7.252 -6.765 -11.141 1.00 95.62 185 GLU A O 1
ATOM 1440 N N . CYS A 1 186 ? 5.677 -7.758 -12.377 1.00 94.62 186 CYS A N 1
ATOM 1441 C CA . CYS A 1 186 ? 5.695 -6.724 -13.417 1.00 94.62 186 CYS A CA 1
ATOM 1442 C C . CYS A 1 186 ? 5.304 -5.342 -12.860 1.00 94.62 186 CYS A C 1
ATOM 1444 O O . CYS A 1 186 ? 5.950 -4.336 -13.179 1.00 94.62 186 CYS A O 1
ATOM 1446 N N . PHE A 1 187 ? 4.289 -5.281 -11.991 1.00 96.25 187 PHE A N 1
ATOM 1447 C CA . PHE A 1 187 ? 3.933 -4.050 -11.287 1.00 96.25 187 PHE A CA 1
ATOM 1448 C C . PHE A 1 187 ? 5.036 -3.589 -10.324 1.00 96.25 187 PHE A C 1
ATOM 1450 O O . PHE A 1 187 ? 5.428 -2.422 -10.376 1.00 96.25 187 PHE A O 1
ATOM 1457 N N . ARG A 1 188 ? 5.572 -4.482 -9.476 1.00 97.25 188 ARG A N 1
ATOM 1458 C CA . ARG A 1 188 ? 6.654 -4.156 -8.528 1.00 97.25 188 ARG A CA 1
ATOM 1459 C C . ARG A 1 188 ? 7.858 -3.568 -9.255 1.00 97.25 188 ARG A C 1
ATOM 1461 O O . ARG A 1 188 ? 8.351 -2.523 -8.851 1.00 97.25 188 ARG A O 1
ATOM 1468 N N . GLN A 1 189 ? 8.283 -4.153 -10.376 1.00 95.81 189 GLN A N 1
ATOM 1469 C CA . GLN A 1 189 ? 9.380 -3.618 -11.192 1.00 95.81 189 GLN A CA 1
ATOM 1470 C C . GLN A 1 189 ? 9.136 -2.180 -11.657 1.00 95.81 189 GLN A C 1
ATOM 1472 O O . GLN A 1 189 ? 10.040 -1.354 -11.548 1.00 95.81 189 GLN A O 1
ATOM 1477 N N . ALA A 1 190 ? 7.935 -1.868 -12.155 1.00 95.25 190 ALA A N 1
ATOM 1478 C CA . ALA A 1 190 ? 7.590 -0.514 -12.585 1.00 95.25 190 ALA A CA 1
ATOM 1479 C C . ALA A 1 190 ? 7.530 0.474 -11.403 1.00 95.25 190 ALA A C 1
ATOM 1481 O O . ALA A 1 190 ? 8.001 1.606 -11.515 1.00 95.25 190 ALA A O 1
ATOM 1482 N N . LEU A 1 191 ? 7.014 0.044 -10.247 1.00 97.00 191 LEU A N 1
ATOM 1483 C CA . LEU A 1 191 ? 6.921 0.877 -9.046 1.00 97.00 191 LEU A CA 1
ATOM 1484 C C . LEU A 1 191 ? 8.291 1.123 -8.388 1.00 97.00 191 LEU A C 1
ATOM 1486 O O . LEU A 1 191 ? 8.580 2.268 -8.039 1.00 97.00 191 LEU A O 1
ATOM 1490 N N . ARG A 1 192 ? 9.179 0.118 -8.324 1.00 97.19 192 ARG A N 1
ATOM 1491 C CA . ARG A 1 192 ? 10.573 0.246 -7.840 1.00 97.19 192 ARG A CA 1
ATOM 1492 C C . ARG A 1 192 ? 11.371 1.317 -8.600 1.00 97.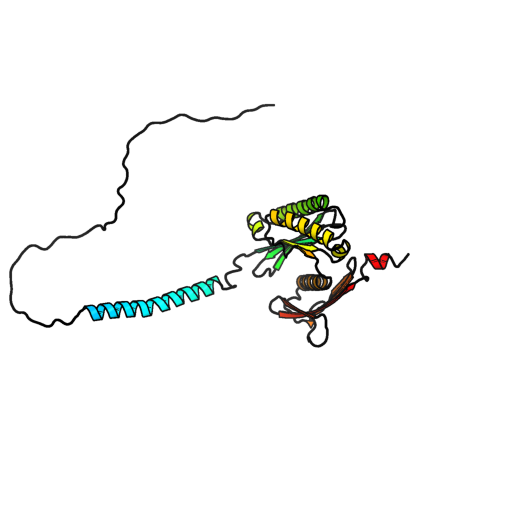19 192 ARG A C 1
ATOM 1494 O O . ARG A 1 192 ? 12.195 1.993 -7.994 1.00 97.19 192 ARG A O 1
ATOM 1501 N N . VAL A 1 193 ? 11.130 1.497 -9.905 1.00 96.19 193 VAL A N 1
ATOM 1502 C CA . VAL A 1 193 ? 11.817 2.512 -10.740 1.00 96.19 193 VAL A CA 1
ATOM 1503 C C . VAL A 1 193 ? 11.021 3.810 -10.928 1.00 96.19 193 VAL A C 1
ATOM 1505 O O . VAL A 1 193 ? 11.466 4.711 -11.638 1.00 96.19 193 VAL A O 1
ATOM 1508 N N . SER A 1 194 ? 9.851 3.939 -10.296 1.00 96.38 194 SER A N 1
ATOM 1509 C CA . SER A 1 194 ? 8.959 5.092 -10.483 1.00 96.38 194 SER A CA 1
ATOM 1510 C C . SER A 1 194 ? 9.524 6.414 -9.942 1.00 96.38 194 SER A C 1
ATOM 1512 O O . SER A 1 194 ? 9.155 7.482 -10.430 1.00 96.38 194 SER A O 1
ATOM 1514 N N . GLY A 1 195 ? 10.414 6.344 -8.946 1.00 97.12 195 GLY A N 1
ATOM 1515 C CA . GLY A 1 195 ? 10.882 7.484 -8.149 1.00 97.12 195 GLY A CA 1
ATOM 1516 C C . GLY A 1 195 ? 10.001 7.803 -6.933 1.00 97.12 195 GLY A C 1
ATOM 1517 O O . GLY A 1 195 ? 10.380 8.651 -6.126 1.00 97.12 195 GLY A O 1
ATOM 1518 N N . PHE A 1 196 ? 8.861 7.122 -6.782 1.00 98.25 196 PHE A N 1
ATOM 1519 C CA . PHE A 1 196 ? 8.005 7.198 -5.599 1.00 98.25 196 PHE A CA 1
ATOM 1520 C C . PHE A 1 196 ? 8.469 6.241 -4.492 1.00 98.25 196 PHE A C 1
ATOM 1522 O O . PHE A 1 196 ? 9.174 5.266 -4.754 1.00 98.25 196 PHE A O 1
ATOM 1529 N N . LEU A 1 197 ? 8.069 6.508 -3.246 1.00 97.94 197 LEU A N 1
ATOM 1530 C CA . LEU A 1 197 ? 8.363 5.624 -2.117 1.00 97.94 197 LEU A CA 1
ATOM 1531 C C . LEU A 1 197 ? 7.538 4.336 -2.252 1.00 97.94 197 LEU A C 1
ATOM 1533 O O . LEU A 1 197 ? 6.309 4.378 -2.184 1.00 97.94 197 LEU A O 1
ATOM 1537 N N . PHE A 1 198 ? 8.213 3.201 -2.426 1.00 98.25 198 PHE A N 1
ATOM 1538 C CA . PHE A 1 198 ? 7.596 1.901 -2.680 1.00 98.25 198 PHE A CA 1
ATOM 1539 C C . PHE A 1 198 ? 8.303 0.776 -1.912 1.00 98.25 198 PHE A C 1
ATOM 1541 O O . PHE A 1 198 ? 9.520 0.814 -1.730 1.00 98.25 198 PHE A O 1
ATOM 1548 N N . MET A 1 199 ? 7.540 -0.242 -1.511 1.00 97.81 199 MET A N 1
ATOM 1549 C CA . MET A 1 199 ? 8.027 -1.521 -0.990 1.00 97.81 199 MET A CA 1
ATOM 1550 C C . MET A 1 199 ? 7.208 -2.652 -1.620 1.00 97.81 199 MET A C 1
ATOM 1552 O O . MET A 1 199 ? 6.007 -2.497 -1.827 1.00 97.81 199 MET A O 1
ATOM 1556 N N . ASP A 1 200 ? 7.835 -3.793 -1.904 1.00 97.38 200 ASP A N 1
ATOM 1557 C CA . ASP A 1 200 ? 7.224 -4.896 -2.668 1.00 97.38 200 ASP A CA 1
ATOM 1558 C C . ASP A 1 200 ? 5.948 -5.472 -2.025 1.00 97.38 200 ASP A C 1
ATOM 1560 O O . ASP A 1 200 ? 4.999 -5.821 -2.727 1.00 97.38 200 ASP A O 1
ATOM 1564 N N . GLU A 1 201 ? 5.897 -5.489 -0.691 1.00 96.69 201 GLU A N 1
ATOM 1565 C CA . GLU A 1 201 ? 4.720 -5.816 0.134 1.00 96.69 201 GLU A CA 1
ATOM 1566 C C . GLU A 1 201 ? 3.497 -4.918 -0.141 1.00 96.69 201 GLU A C 1
ATOM 1568 O O . GLU A 1 201 ? 2.357 -5.313 0.108 1.00 96.69 201 GLU A O 1
ATOM 1573 N N . TRP A 1 202 ? 3.705 -3.719 -0.692 1.00 97.38 202 TRP A N 1
ATOM 1574 C CA . TRP A 1 202 ? 2.643 -2.790 -1.078 1.00 97.38 202 TRP A CA 1
ATOM 1575 C C . TRP A 1 202 ? 2.145 -3.027 -2.508 1.00 97.38 202 TRP A C 1
ATOM 1577 O O . TRP A 1 202 ? 1.386 -2.201 -3.002 1.00 97.38 202 TRP A O 1
ATOM 1587 N N . ALA A 1 203 ? 2.538 -4.115 -3.182 1.00 97.25 203 ALA A N 1
ATOM 1588 C CA . ALA A 1 203 ? 1.926 -4.573 -4.430 1.00 97.25 203 ALA A CA 1
ATOM 1589 C C . ALA A 1 203 ? 1.490 -6.041 -4.312 1.00 97.25 203 ALA A C 1
ATOM 1591 O O . ALA A 1 203 ? 2.283 -6.975 -4.468 1.00 97.25 203 ALA A O 1
ATOM 1592 N N . ARG A 1 204 ? 0.197 -6.216 -4.025 1.00 96.06 204 ARG A N 1
ATOM 1593 C CA . ARG A 1 204 ? -0.454 -7.496 -3.713 1.00 96.06 204 ARG A CA 1
ATOM 1594 C C . ARG A 1 204 ? -1.921 -7.483 -4.160 1.00 96.06 204 ARG A C 1
ATOM 1596 O O . ARG A 1 204 ? -2.474 -6.423 -4.466 1.00 96.06 204 ARG A O 1
ATOM 1603 N N . VAL A 1 205 ? -2.555 -8.651 -4.138 1.00 95.25 205 VAL A N 1
ATOM 1604 C CA . VAL A 1 205 ? -4.021 -8.764 -4.146 1.00 95.25 205 VAL A CA 1
ATOM 1605 C C . VAL A 1 205 ? -4.579 -8.237 -2.818 1.00 95.25 205 VAL A C 1
ATOM 1607 O O . VAL A 1 205 ? -3.953 -8.414 -1.771 1.00 95.25 205 VAL A O 1
ATOM 1610 N N . ILE A 1 206 ? -5.736 -7.577 -2.865 1.00 92.19 206 ILE A N 1
ATOM 1611 C CA . ILE A 1 206 ? -6.570 -7.306 -1.691 1.00 92.19 206 ILE A CA 1
ATOM 1612 C C . ILE A 1 206 ? -7.781 -8.223 -1.670 1.00 92.19 206 ILE A C 1
ATOM 1614 O O . ILE A 1 206 ? -8.424 -8.447 -2.695 1.00 92.19 206 ILE A O 1
ATOM 1618 N N . SER A 1 207 ? -8.123 -8.691 -0.477 1.00 89.38 207 SER A N 1
ATOM 1619 C CA . SER A 1 207 ? -9.393 -9.365 -0.232 1.00 89.38 207 SER A CA 1
ATOM 1620 C C . SER A 1 207 ? -10.577 -8.404 -0.394 1.00 89.38 207 SER A C 1
ATOM 1622 O O . SER A 1 207 ? -10.475 -7.193 -0.166 1.00 89.38 207 SER A O 1
ATOM 1624 N N . GLY A 1 208 ? -11.753 -8.947 -0.703 1.00 86.31 208 GLY A N 1
ATOM 1625 C CA . GLY A 1 208 ? -13.004 -8.192 -0.727 1.00 86.31 208 GLY A CA 1
ATOM 1626 C C . GLY A 1 208 ? -13.344 -7.593 0.642 1.00 86.31 208 GLY A C 1
ATOM 1627 O O . GLY A 1 208 ? -13.983 -6.546 0.720 1.00 86.31 208 GLY A O 1
ATOM 1628 N N . GLU A 1 209 ? -12.870 -8.198 1.732 1.00 88.38 209 GLU A N 1
ATOM 1629 C CA . GLU A 1 209 ? -13.039 -7.657 3.083 1.00 88.38 209 GLU A CA 1
ATOM 1630 C C . GLU A 1 209 ? -12.161 -6.418 3.332 1.00 88.38 209 GLU A C 1
ATOM 1632 O O . GLU A 1 209 ? -12.669 -5.422 3.854 1.00 88.38 209 GLU A O 1
ATOM 1637 N N . GLU A 1 210 ? -10.904 -6.411 2.868 1.00 90.56 210 GLU A N 1
ATOM 1638 C CA . GLU A 1 210 ? -10.042 -5.216 2.842 1.00 90.56 210 GLU A CA 1
ATOM 1639 C C . GLU A 1 210 ? -10.572 -4.124 1.904 1.00 90.56 210 GLU A C 1
ATOM 1641 O O . GLU A 1 210 ? -10.444 -2.935 2.219 1.00 90.56 210 GLU A O 1
ATOM 1646 N N . GLN A 1 211 ? -11.166 -4.501 0.764 1.00 89.38 211 GLN A N 1
ATOM 1647 C CA . GLN A 1 211 ? -11.821 -3.560 -0.148 1.00 89.38 211 GLN A CA 1
ATOM 1648 C C . GLN A 1 211 ? -12.990 -2.862 0.554 1.00 89.38 211 GLN A C 1
ATOM 1650 O O . GLN A 1 211 ? -13.011 -1.633 0.608 1.00 89.38 211 GLN A O 1
ATOM 1655 N N . GLY A 1 212 ? -13.891 -3.627 1.180 1.00 90.88 212 GLY A N 1
ATOM 1656 C CA . GLY A 1 212 ? -15.009 -3.087 1.957 1.00 90.88 212 GLY A CA 1
ATOM 1657 C C . GLY A 1 212 ? -14.557 -2.185 3.112 1.00 90.88 212 GLY A C 1
ATOM 1658 O O . GLY A 1 212 ? -15.088 -1.090 3.289 1.00 90.88 212 GLY A O 1
ATOM 1659 N N . ILE A 1 213 ? -13.507 -2.567 3.850 1.00 92.69 213 ILE A N 1
ATOM 1660 C CA . ILE A 1 213 ? -12.910 -1.712 4.892 1.00 92.69 213 ILE A CA 1
ATOM 1661 C C . ILE A 1 213 ? -12.380 -0.406 4.286 1.00 92.69 213 ILE A C 1
ATOM 1663 O O . ILE A 1 213 ? -12.688 0.675 4.785 1.00 92.69 213 ILE A O 1
ATOM 1667 N N . SER A 1 214 ? -11.631 -0.483 3.188 1.00 91.06 214 SER A N 1
ATOM 1668 C CA . SER A 1 214 ? -11.036 0.684 2.525 1.00 91.06 214 SER A CA 1
ATOM 1669 C C . SER A 1 214 ? -12.102 1.646 1.981 1.00 91.06 214 SER A C 1
ATOM 1671 O O . SER A 1 214 ? -11.984 2.862 2.151 1.00 91.06 214 SER A O 1
ATOM 1673 N N . SER A 1 215 ? -13.179 1.120 1.395 1.00 92.62 215 SER A N 1
ATOM 1674 C CA . SER A 1 215 ? -14.332 1.896 0.927 1.00 92.62 215 SER A CA 1
ATOM 1675 C C . SER A 1 215 ? -15.153 2.479 2.082 1.00 92.62 215 SER A C 1
ATOM 1677 O O . SER A 1 215 ? -15.573 3.633 2.003 1.00 92.62 215 SER A O 1
ATOM 1679 N N . TRP A 1 216 ? -15.318 1.754 3.196 1.00 95.12 216 TRP A N 1
ATOM 1680 C CA . TRP A 1 216 ? -15.953 2.282 4.410 1.00 95.12 216 TRP A CA 1
ATOM 1681 C C . TRP A 1 216 ? -15.168 3.470 4.979 1.00 95.12 216 TRP A C 1
ATOM 1683 O O . TRP A 1 216 ? -15.769 4.489 5.332 1.00 95.12 216 TRP A O 1
ATOM 1693 N N . VAL A 1 217 ? -13.831 3.380 5.011 1.00 93.06 217 VAL A N 1
ATOM 1694 C CA . VAL A 1 217 ? -12.955 4.485 5.430 1.00 93.06 217 VAL A CA 1
ATOM 1695 C C . VAL A 1 217 ? -13.083 5.667 4.471 1.00 93.06 217 VAL A C 1
ATOM 1697 O O . VAL A 1 217 ? -13.259 6.790 4.934 1.00 93.06 217 VAL A O 1
ATOM 1700 N N . ALA A 1 218 ? -13.060 5.441 3.155 1.00 91.12 218 ALA A N 1
ATOM 1701 C CA . ALA A 1 218 ? -13.191 6.508 2.161 1.00 91.12 218 ALA A CA 1
ATOM 1702 C C . ALA A 1 218 ? -14.540 7.249 2.254 1.00 91.12 218 ALA A C 1
ATOM 1704 O O . ALA A 1 218 ? -14.567 8.481 2.243 1.00 91.12 218 ALA A O 1
ATOM 1705 N N . VAL A 1 219 ? -15.651 6.519 2.409 1.00 93.44 219 VAL A N 1
ATOM 1706 C CA . VAL A 1 219 ? -16.995 7.101 2.570 1.00 93.44 219 VAL A CA 1
ATOM 1707 C C . VAL A 1 219 ? -17.105 7.882 3.880 1.00 93.44 219 VAL A C 1
ATOM 1709 O O . VAL A 1 219 ? -17.533 9.034 3.872 1.00 93.44 219 VAL A O 1
ATOM 1712 N N . ASN A 1 220 ? -16.670 7.313 5.007 1.00 94.06 220 ASN A N 1
ATOM 1713 C CA . ASN A 1 220 ? -16.760 8.003 6.298 1.00 94.06 220 ASN A CA 1
ATOM 1714 C C . ASN A 1 220 ? -15.758 9.156 6.438 1.00 94.06 220 ASN A C 1
ATOM 1716 O O . ASN A 1 220 ? -16.022 10.093 7.191 1.00 94.06 220 ASN A O 1
ATOM 1720 N N . TYR A 1 221 ? -14.652 9.137 5.689 1.00 90.12 221 TYR A N 1
ATOM 1721 C CA . TYR A 1 221 ? -13.781 10.298 5.525 1.00 90.12 221 TYR A CA 1
ATOM 1722 C C . TYR A 1 221 ? -14.517 11.418 4.777 1.00 90.12 221 TYR A C 1
ATOM 1724 O O . TYR A 1 221 ? -14.624 12.530 5.289 1.00 90.12 221 TYR A O 1
ATOM 1732 N N . ALA A 1 222 ? -15.088 11.117 3.604 1.00 89.25 222 ALA A N 1
ATOM 1733 C CA . ALA A 1 222 ? -15.791 12.094 2.768 1.00 89.25 222 ALA A CA 1
ATOM 1734 C C . ALA A 1 222 ? -17.034 12.709 3.442 1.00 89.25 222 ALA A C 1
ATOM 1736 O O . ALA A 1 222 ? -17.357 13.867 3.190 1.00 89.25 222 ALA A O 1
ATOM 1737 N N . LEU A 1 223 ? -17.709 11.958 4.320 1.00 91.38 223 LEU A N 1
ATOM 1738 C CA . LEU A 1 223 ? -18.856 12.429 5.109 1.00 91.38 223 LEU A CA 1
ATOM 1739 C C . LEU A 1 223 ? -18.463 13.126 6.430 1.00 91.38 223 LEU A C 1
ATOM 1741 O O . LEU A 1 223 ? -19.334 13.626 7.140 1.00 91.38 223 LEU A O 1
ATOM 1745 N N . GLY A 1 224 ? -17.173 13.165 6.787 1.00 89.94 224 GLY A N 1
ATOM 1746 C CA . GLY A 1 224 ? -16.711 13.748 8.052 1.00 89.94 224 GLY A CA 1
ATOM 1747 C C . GLY A 1 224 ? -17.179 12.976 9.294 1.00 89.94 224 GLY A C 1
ATOM 1748 O O . GLY A 1 224 ? -17.460 13.585 10.329 1.00 89.94 224 GLY A O 1
ATOM 1749 N N . ASN A 1 225 ? -17.305 11.650 9.186 1.00 92.19 225 ASN A N 1
ATOM 1750 C CA . ASN A 1 225 ? -17.771 10.746 10.246 1.00 92.19 225 ASN A CA 1
ATOM 1751 C C . ASN A 1 225 ? -16.625 10.014 10.974 1.00 92.19 225 ASN A C 1
ATOM 1753 O O . ASN A 1 225 ? -16.838 9.452 12.047 1.00 92.19 225 ASN A O 1
ATOM 1757 N N . LEU A 1 226 ? -15.395 10.035 10.448 1.00 89.75 226 LEU A N 1
ATOM 1758 C CA . LEU A 1 226 ? -14.229 9.494 11.159 1.00 89.75 226 LEU A CA 1
ATOM 1759 C C . LEU A 1 226 ? -13.847 10.375 12.357 1.00 89.75 226 LEU A C 1
ATOM 1761 O O . LEU A 1 226 ? -13.606 11.571 12.212 1.00 89.75 226 LEU A O 1
ATOM 1765 N N . GLY A 1 227 ? -13.740 9.762 13.535 1.00 88.38 227 GLY A N 1
ATOM 1766 C CA . GLY A 1 227 ? -13.590 10.439 14.828 1.00 88.38 227 GLY A CA 1
ATOM 1767 C C . GLY A 1 227 ? -14.896 10.563 15.621 1.00 88.38 227 GLY A C 1
ATOM 1768 O O . GLY A 1 227 ? -14.849 10.961 16.781 1.00 88.38 227 GLY A O 1
ATOM 1769 N N . ARG A 1 228 ? -16.041 10.194 15.031 1.00 91.25 228 ARG A N 1
ATOM 1770 C CA . ARG A 1 228 ? -17.341 10.104 15.716 1.00 91.25 228 ARG A CA 1
ATOM 1771 C C . ARG A 1 228 ? -17.580 8.726 16.332 1.00 91.25 228 ARG A C 1
ATOM 1773 O O . ARG A 1 228 ? -16.815 7.792 16.083 1.00 91.25 228 ARG A O 1
ATOM 1780 N N . GLU A 1 229 ? -18.652 8.573 17.105 1.00 90.38 229 GLU A N 1
ATOM 1781 C CA . GLU A 1 229 ? -19.043 7.261 17.629 1.00 90.38 229 GLU A CA 1
ATOM 1782 C C . GLU A 1 229 ? -19.332 6.251 16.499 1.00 90.38 229 GLU A C 1
ATOM 1784 O O . GLU A 1 229 ? -19.851 6.642 15.451 1.00 90.38 229 GLU A O 1
ATOM 1789 N N . PRO A 1 230 ? -19.084 4.938 16.698 1.00 88.50 230 PRO A N 1
ATOM 1790 C CA . PRO A 1 230 ? -19.376 3.898 15.703 1.00 88.50 230 PRO A CA 1
ATOM 1791 C C . PRO A 1 230 ? -20.800 3.943 15.127 1.00 88.50 230 PRO A C 1
ATOM 1793 O O . PRO A 1 230 ? -21.005 3.604 13.964 1.00 88.50 230 PRO A O 1
ATOM 1796 N N . GLN A 1 231 ? -21.773 4.385 15.929 1.00 89.44 231 GLN A N 1
ATOM 1797 C CA . GLN A 1 231 ? -23.191 4.481 15.572 1.00 89.44 231 GLN A CA 1
ATOM 1798 C C . GLN A 1 231 ? -23.499 5.635 14.601 1.00 89.44 231 GLN A C 1
ATOM 1800 O O . GLN A 1 231 ? -24.456 5.548 13.839 1.00 89.44 231 GLN A O 1
ATOM 1805 N N . GLU A 1 232 ? -22.677 6.690 14.592 1.00 91.75 232 GLU A N 1
ATOM 1806 C CA . GLU A 1 232 ? -22.814 7.841 13.686 1.00 91.75 232 GLU A CA 1
ATOM 1807 C C . GLU A 1 232 ? -22.118 7.613 12.333 1.00 91.75 232 GLU A C 1
ATOM 1809 O O . GLU A 1 232 ? -22.145 8.474 11.452 1.00 91.75 232 GLU A O 1
ATOM 1814 N N . THR A 1 233 ? -21.475 6.455 12.152 1.00 93.44 233 THR A N 1
ATOM 1815 C CA . THR A 1 233 ? -20.790 6.108 10.904 1.00 93.44 233 THR A CA 1
ATOM 1816 C C . THR A 1 233 ? -21.744 5.501 9.881 1.00 93.44 233 THR A C 1
ATOM 1818 O O . THR A 1 233 ? -22.642 4.718 10.190 1.00 93.44 233 THR A O 1
ATOM 1821 N N . THR A 1 234 ? -21.526 5.836 8.615 1.00 94.44 234 THR A N 1
ATOM 1822 C CA . THR A 1 234 ? -22.297 5.314 7.492 1.00 94.44 234 THR A CA 1
ATOM 1823 C C . THR A 1 234 ? -21.802 3.911 7.153 1.00 94.44 234 THR A C 1
ATOM 1825 O O . THR A 1 234 ? -20.645 3.726 6.771 1.00 94.44 234 THR A O 1
ATOM 1828 N N . GLY A 1 235 ? -22.672 2.911 7.299 1.00 93.50 235 GLY A N 1
ATOM 1829 C CA . GLY A 1 235 ? -22.444 1.581 6.735 1.00 93.50 235 GLY A CA 1
ATOM 1830 C C . GLY A 1 235 ? -22.508 1.623 5.208 1.00 93.50 235 GLY A C 1
ATOM 1831 O O . GLY A 1 235 ? -23.289 2.388 4.645 1.00 93.50 235 GLY A O 1
ATOM 1832 N N . ILE A 1 236 ? -21.695 0.805 4.543 1.00 93.44 236 ILE A N 1
ATOM 1833 C CA . ILE A 1 236 ? -21.619 0.742 3.083 1.00 93.44 236 ILE A CA 1
ATOM 1834 C C . ILE A 1 236 ? -22.057 -0.619 2.541 1.00 93.44 236 ILE A C 1
ATOM 1836 O O . ILE A 1 236 ? -21.936 -1.652 3.207 1.00 93.44 236 ILE A O 1
ATOM 1840 N N . VAL A 1 237 ? -22.505 -0.593 1.289 1.00 92.25 237 VAL A N 1
ATOM 1841 C CA . VAL A 1 237 ? -22.646 -1.760 0.420 1.00 92.25 237 VAL A CA 1
ATOM 1842 C C . VAL A 1 237 ? -21.955 -1.406 -0.896 1.00 92.25 237 VAL A C 1
ATOM 1844 O O . VAL A 1 237 ? -22.347 -0.440 -1.548 1.00 92.25 237 VAL A O 1
ATOM 1847 N N . GLU A 1 238 ? -20.911 -2.143 -1.264 1.00 86.25 238 GLU A N 1
ATOM 1848 C CA . GLU A 1 238 ? -20.177 -1.969 -2.522 1.00 86.25 238 GLU A CA 1
ATOM 1849 C C . GLU A 1 238 ? -20.444 -3.173 -3.431 1.00 86.25 238 GLU A C 1
ATOM 1851 O O . GLU A 1 238 ? -20.473 -4.312 -2.971 1.00 86.25 238 GLU A O 1
ATOM 1856 N N . LEU A 1 239 ? -20.675 -2.920 -4.722 1.00 85.50 239 LEU A N 1
ATOM 1857 C CA . LEU A 1 239 ? -20.995 -3.940 -5.721 1.00 85.50 239 LEU A CA 1
ATOM 1858 C C . LEU A 1 239 ? -19.905 -3.972 -6.799 1.00 85.50 239 LEU A C 1
ATOM 1860 O O . LEU A 1 239 ? -19.966 -3.230 -7.785 1.00 85.50 239 LEU A O 1
ATOM 1864 N N . GLY A 1 240 ? -18.903 -4.822 -6.575 1.00 78.44 240 GLY A N 1
ATOM 1865 C CA . GLY A 1 240 ? -17.752 -5.022 -7.451 1.00 78.44 240 GLY A CA 1
ATOM 1866 C C . GLY A 1 240 ? -18.021 -5.932 -8.656 1.00 78.44 240 GLY A C 1
ATOM 1867 O O . GLY A 1 240 ? -19.161 -6.258 -8.995 1.00 78.44 240 GLY A O 1
ATOM 1868 N N . GLY A 1 241 ? -16.936 -6.345 -9.322 1.00 73.19 241 GLY A N 1
ATOM 1869 C CA . GLY A 1 241 ? -16.972 -7.238 -10.484 1.00 73.19 241 GLY A CA 1
ATOM 1870 C C . GLY A 1 241 ? -17.394 -8.658 -10.108 1.00 73.19 241 GLY A C 1
ATOM 1871 O O . GLY A 1 241 ? -18.439 -9.128 -10.558 1.00 73.19 241 GLY A O 1
ATOM 1872 N N . ALA A 1 242 ? -16.606 -9.325 -9.261 1.00 74.62 242 ALA A N 1
ATOM 1873 C CA . ALA A 1 242 ? -16.864 -10.690 -8.797 1.00 74.62 242 ALA A CA 1
ATOM 1874 C C . ALA A 1 242 ? -17.664 -10.807 -7.485 1.00 74.62 242 ALA A C 1
ATOM 1876 O O . ALA A 1 242 ? -18.276 -11.852 -7.253 1.00 74.62 242 ALA A O 1
ATOM 1877 N N . SER A 1 243 ? -17.674 -9.778 -6.635 1.00 81.00 243 SER A N 1
ATOM 1878 C CA . SER A 1 243 ? -18.182 -9.839 -5.254 1.00 81.00 243 SER A CA 1
ATOM 1879 C C . SER A 1 243 ? -19.028 -8.615 -4.863 1.00 81.00 243 SER A C 1
ATOM 1881 O O . SER A 1 243 ? -18.911 -7.543 -5.457 1.00 81.00 243 SER A O 1
ATOM 1883 N N . LEU A 1 244 ? -19.899 -8.799 -3.864 1.00 87.06 244 LEU A N 1
ATOM 1884 C CA . LEU A 1 244 ? -20.598 -7.734 -3.134 1.00 87.06 244 LEU A CA 1
ATOM 1885 C C . LEU A 1 244 ? -19.974 -7.621 -1.734 1.00 87.06 244 LEU A C 1
ATOM 1887 O O . LEU A 1 244 ? -19.858 -8.624 -1.033 1.00 87.06 244 LEU A O 1
ATOM 1891 N N . GLN A 1 245 ? -19.605 -6.421 -1.304 1.00 89.31 245 GLN A N 1
ATOM 1892 C CA . GLN A 1 245 ? -19.051 -6.143 0.019 1.00 89.31 245 GLN A CA 1
ATOM 1893 C C . GLN A 1 245 ? -20.093 -5.435 0.885 1.00 89.31 245 GLN A C 1
ATOM 1895 O O . GLN A 1 245 ? -20.752 -4.499 0.434 1.00 89.31 245 GLN A O 1
ATOM 1900 N N . VAL A 1 246 ? -20.207 -5.829 2.154 1.00 90.75 246 VAL A N 1
ATOM 1901 C CA . VAL A 1 246 ? -21.001 -5.107 3.161 1.00 90.75 246 VAL A CA 1
ATOM 1902 C C . VAL A 1 246 ? -20.102 -4.774 4.343 1.00 90.75 246 VAL A C 1
ATOM 1904 O O . VAL A 1 246 ? -19.523 -5.683 4.935 1.00 90.75 246 VAL A O 1
ATOM 1907 N N . THR A 1 247 ? -20.002 -3.496 4.719 1.00 92.31 247 THR A N 1
ATOM 1908 C CA . THR A 1 247 ? -19.128 -3.065 5.824 1.00 92.31 247 THR A CA 1
ATOM 1909 C C . THR A 1 247 ? -19.801 -2.010 6.705 1.00 92.31 247 THR A C 1
ATOM 1911 O O . THR A 1 247 ? -20.249 -0.972 6.222 1.00 92.31 247 THR A O 1
ATOM 1914 N N . SER A 1 248 ? -19.875 -2.251 8.017 1.00 92.62 248 SER A N 1
ATOM 1915 C CA . SER A 1 248 ? -20.400 -1.300 9.009 1.00 92.62 248 SER A CA 1
ATOM 1916 C C . SER A 1 248 ? -19.645 -1.418 10.328 1.00 92.62 248 SER A C 1
ATOM 1918 O O . SER A 1 248 ? -19.346 -2.523 10.780 1.00 92.62 248 SER A O 1
ATOM 1920 N N . ALA A 1 249 ? -19.421 -0.297 11.012 1.00 91.25 249 ALA A N 1
ATOM 1921 C CA . ALA A 1 249 ? -18.988 -0.348 12.402 1.00 91.25 249 ALA A CA 1
ATOM 1922 C C . ALA A 1 249 ? -20.083 -0.964 13.295 1.00 91.25 249 ALA A C 1
ATOM 1924 O O . ALA A 1 249 ? -21.279 -0.854 12.998 1.00 91.25 249 ALA A O 1
ATOM 1925 N N . LYS A 1 250 ? -19.662 -1.626 14.375 1.00 86.38 250 LYS A N 1
ATOM 1926 C CA . LYS A 1 250 ? -20.497 -2.174 15.451 1.00 86.38 250 LYS A CA 1
ATOM 1927 C C . LYS A 1 250 ? -20.009 -1.631 16.794 1.00 86.38 250 LYS A C 1
ATOM 1929 O O . LYS A 1 250 ? -18.819 -1.371 16.961 1.00 86.38 250 LYS A O 1
ATOM 1934 N N . LEU A 1 251 ? -20.932 -1.470 17.743 1.00 79.06 251 LEU A N 1
ATOM 1935 C CA . LEU A 1 251 ? -20.608 -1.031 19.103 1.00 79.06 251 LEU A CA 1
ATOM 1936 C C . LEU A 1 251 ? -19.885 -2.145 19.880 1.00 79.06 251 LEU A C 1
ATOM 1938 O O . LEU A 1 251 ? -18.772 -1.949 20.361 1.00 79.06 251 LEU A O 1
ATOM 1942 N N . ASN A 1 252 ? -20.490 -3.334 19.922 1.00 72.75 252 ASN A N 1
ATOM 1943 C CA . ASN A 1 252 ? -19.978 -4.495 20.650 1.00 72.75 252 ASN A CA 1
ATOM 1944 C C . ASN A 1 252 ? -19.243 -5.442 19.692 1.00 72.75 252 ASN A C 1
ATOM 1946 O O . ASN A 1 252 ? -19.687 -5.646 18.558 1.00 72.75 252 ASN A O 1
ATOM 1950 N N . ALA A 1 253 ? -18.149 -6.049 20.156 1.00 67.50 253 ALA A N 1
ATOM 1951 C CA . ALA A 1 253 ? -17.363 -7.003 19.372 1.00 67.50 253 ALA A CA 1
ATOM 1952 C C . ALA A 1 253 ? -17.902 -8.449 19.444 1.00 67.50 253 ALA A C 1
ATOM 1954 O O . ALA A 1 253 ? -17.480 -9.315 18.688 1.00 67.50 253 ALA A O 1
ATOM 1955 N N . ASP A 1 254 ? -18.862 -8.731 20.321 1.00 62.62 254 ASP A N 1
ATOM 1956 C CA . ASP A 1 254 ? -19.171 -10.108 20.743 1.00 62.62 254 ASP A CA 1
ATOM 1957 C C . ASP A 1 254 ? -20.125 -10.872 19.797 1.00 62.62 254 ASP A C 1
ATOM 1959 O O . ASP A 1 254 ? -20.621 -11.942 20.142 1.00 62.62 254 ASP A O 1
ATOM 1963 N N . ILE A 1 255 ? -20.450 -10.303 18.626 1.00 59.97 255 ILE A N 1
ATOM 1964 C CA . ILE A 1 255 ? -21.632 -10.690 17.825 1.00 59.97 255 ILE A CA 1
ATOM 1965 C C . ILE A 1 255 ? -21.286 -11.184 16.402 1.00 59.97 255 ILE A C 1
ATOM 1967 O O . ILE A 1 255 ? -22.146 -11.758 15.735 1.00 59.97 255 ILE A O 1
ATOM 1971 N N . ALA A 1 256 ? -20.052 -11.018 15.903 1.00 62.25 256 ALA A N 1
ATOM 1972 C CA . ALA A 1 256 ? -19.710 -11.422 14.532 1.00 62.25 256 ALA A CA 1
ATOM 1973 C C . 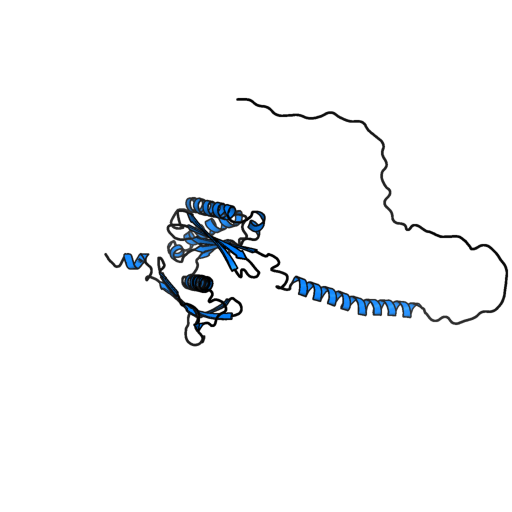ALA A 1 256 ? -18.287 -11.983 14.363 1.00 62.25 256 ALA A C 1
ATOM 1975 O O . ALA A 1 256 ? -17.331 -11.482 14.940 1.00 62.25 256 ALA A O 1
ATOM 1976 N N . GLN A 1 257 ? -18.154 -12.999 13.504 1.00 63.88 257 GLN A N 1
ATOM 1977 C CA . GLN A 1 257 ? -16.880 -13.674 13.207 1.00 63.88 257 GLN A CA 1
ATOM 1978 C C . GLN A 1 257 ? -15.927 -12.834 12.335 1.00 63.88 257 GLN A C 1
ATOM 1980 O O . GLN A 1 257 ? -14.717 -13.010 12.420 1.00 63.88 257 GLN A O 1
ATOM 1985 N N . SER A 1 258 ? -16.454 -11.924 11.511 1.00 69.25 258 SER A N 1
ATOM 1986 C CA . SER A 1 258 ? -15.701 -11.107 10.546 1.00 69.25 258 SER A CA 1
ATOM 1987 C C . SER A 1 258 ? -15.543 -9.652 11.017 1.00 69.25 258 SER A C 1
ATOM 1989 O O . SER A 1 258 ? -15.936 -8.693 10.344 1.00 69.25 258 SER A O 1
ATOM 1991 N N . LEU A 1 259 ? -15.002 -9.486 12.229 1.00 80.19 259 LEU A N 1
ATOM 1992 C CA . LEU A 1 259 ? -14.740 -8.182 12.841 1.00 80.19 259 LEU A CA 1
ATOM 1993 C C . LEU A 1 259 ? -13.276 -7.764 12.696 1.00 80.19 259 LEU A C 1
ATOM 1995 O O . LEU A 1 259 ? -12.371 -8.452 13.158 1.00 80.19 259 LEU A O 1
ATOM 1999 N N . HIS A 1 260 ? -13.069 -6.583 12.122 1.00 85.69 260 HIS A N 1
ATOM 2000 C CA . HIS A 1 260 ? -11.764 -5.950 11.977 1.00 85.69 260 HIS A CA 1
ATOM 2001 C C . HIS A 1 260 ? -11.707 -4.681 12.832 1.00 85.69 260 HIS A C 1
ATOM 2003 O O . HIS A 1 260 ? -12.397 -3.697 12.555 1.00 85.69 260 HIS A O 1
ATOM 2009 N N . THR A 1 261 ? -10.888 -4.694 13.882 1.00 88.44 261 THR A N 1
ATOM 2010 C CA . THR A 1 261 ? -10.696 -3.535 14.763 1.00 88.44 261 THR A CA 1
ATOM 2011 C C . THR A 1 261 ? -9.627 -2.602 14.194 1.00 88.44 261 THR A C 1
ATOM 2013 O O . THR A 1 261 ? -8.455 -2.969 14.122 1.00 88.44 261 THR A O 1
ATOM 2016 N N . ILE A 1 262 ? -10.011 -1.377 13.825 1.00 90.06 262 ILE A N 1
ATOM 2017 C CA . ILE A 1 262 ? -9.098 -0.346 13.303 1.00 90.06 262 ILE A CA 1
ATOM 2018 C C . ILE A 1 262 ? -9.144 0.928 14.152 1.00 90.06 262 ILE A C 1
ATOM 2020 O O . ILE A 1 262 ? -10.151 1.214 14.800 1.00 90.06 262 ILE A O 1
ATOM 2024 N N . ARG A 1 263 ? -8.069 1.727 14.132 1.00 90.44 263 ARG A N 1
ATOM 2025 C CA . ARG A 1 263 ? -8.004 3.017 14.837 1.00 90.44 263 ARG A CA 1
ATOM 2026 C C . ARG A 1 263 ? -7.903 4.183 13.859 1.00 90.44 263 ARG A C 1
ATOM 2028 O O . ARG A 1 263 ? -6.924 4.273 13.125 1.00 90.44 263 ARG A O 1
ATOM 2035 N N . LEU A 1 264 ? -8.873 5.097 13.884 1.00 87.75 264 LEU A N 1
ATOM 2036 C CA . LEU A 1 264 ? -8.941 6.270 13.001 1.00 87.75 264 LEU A CA 1
ATOM 2037 C C . LEU A 1 264 ? -9.370 7.511 13.786 1.00 87.75 264 LEU A C 1
ATOM 2039 O O . LEU A 1 264 ? -10.233 7.429 14.655 1.00 87.75 264 LEU A O 1
ATOM 2043 N N . SER A 1 265 ? -8.740 8.657 13.511 1.00 84.50 265 SER A N 1
ATOM 2044 C CA . SER A 1 265 ? -8.982 9.930 14.222 1.00 84.50 265 SER A CA 1
ATOM 20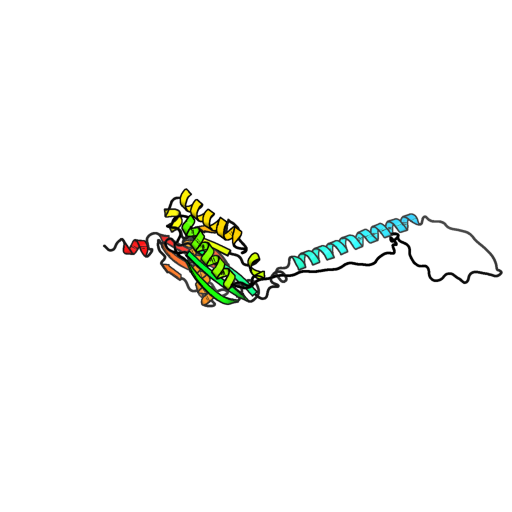45 C C . SER A 1 265 ? -8.950 9.810 15.760 1.00 84.50 265 SER A C 1
ATOM 2047 O O . SER A 1 265 ? -9.628 10.539 16.474 1.00 84.50 265 SER A O 1
ATOM 2049 N N . GLY A 1 266 ? -8.170 8.857 16.284 1.00 85.19 266 GLY A N 1
ATOM 2050 C CA . GLY A 1 266 ? -8.064 8.542 17.712 1.00 85.19 266 GLY A CA 1
ATOM 2051 C C . GLY A 1 266 ? -9.060 7.498 18.242 1.00 85.19 266 GLY A C 1
ATOM 2052 O O . GLY A 1 266 ? -8.743 6.853 19.247 1.00 85.19 266 GLY A O 1
ATOM 2053 N N . VAL A 1 267 ? -10.186 7.283 17.556 1.00 87.44 267 VAL A N 1
ATOM 2054 C CA . VAL A 1 267 ? -11.280 6.361 17.917 1.00 87.44 267 VAL A CA 1
ATOM 2055 C C . VAL A 1 267 ? -10.996 4.937 17.427 1.00 87.44 267 VAL A C 1
ATOM 2057 O O . VAL A 1 267 ? -10.365 4.743 16.387 1.00 87.44 267 VAL A O 1
ATOM 2060 N N . MET A 1 268 ? -11.455 3.938 18.186 1.00 90.44 268 MET A N 1
ATOM 2061 C CA . MET A 1 268 ? -11.424 2.519 17.812 1.00 90.44 268 MET A CA 1
ATOM 2062 C C . MET A 1 268 ? -12.756 2.127 17.158 1.00 90.44 268 MET A C 1
ATOM 2064 O O . MET A 1 268 ? -13.811 2.330 17.755 1.00 90.44 268 MET A O 1
ATOM 2068 N N . TYR A 1 269 ? -12.711 1.530 15.968 1.00 90.75 269 TYR A N 1
ATOM 2069 C CA . TYR A 1 269 ? -13.881 1.025 15.248 1.00 90.75 269 TYR A CA 1
ATOM 2070 C C . TYR A 1 269 ? -13.786 -0.487 15.080 1.00 90.75 269 TYR A C 1
ATOM 2072 O O . TYR A 1 269 ? -12.838 -0.981 14.474 1.00 90.75 269 TYR A O 1
ATOM 2080 N N . ASN A 1 270 ? -14.795 -1.211 15.564 1.00 91.44 270 ASN A N 1
ATOM 2081 C CA . ASN A 1 270 ? -14.975 -2.632 15.278 1.00 91.44 270 ASN A CA 1
ATOM 2082 C C . ASN A 1 270 ? -15.808 -2.756 13.998 1.00 91.44 270 ASN A C 1
ATOM 2084 O O . ASN A 1 270 ? -17.032 -2.623 14.037 1.00 91.44 270 ASN A O 1
ATOM 2088 N N . LEU A 1 271 ? -15.154 -2.935 12.850 1.00 91.62 271 LEU A N 1
ATOM 2089 C CA . LEU A 1 271 ? -15.832 -3.051 11.561 1.00 91.62 271 LEU A CA 1
ATOM 2090 C C . LEU A 1 271 ? -16.289 -4.484 11.330 1.00 91.62 271 LEU A C 1
ATOM 2092 O O . LEU A 1 271 ? -15.467 -5.372 11.121 1.00 91.62 271 LEU A O 1
ATOM 2096 N N . TYR A 1 272 ? -17.602 -4.695 11.301 1.00 90.31 272 TYR A N 1
ATOM 2097 C CA . TYR A 1 272 ? -18.160 -5.865 10.640 1.00 90.31 272 TYR A CA 1
ATOM 2098 C C . TYR A 1 272 ? -17.983 -5.669 9.145 1.00 90.31 272 TYR A C 1
ATOM 2100 O O . TYR A 1 272 ? -18.517 -4.711 8.585 1.00 90.31 272 TYR A O 1
ATOM 2108 N N . THR A 1 273 ? -17.250 -6.570 8.511 1.00 88.62 273 THR A N 1
ATOM 2109 C CA . THR A 1 273 ? -17.135 -6.638 7.057 1.00 88.62 273 THR A CA 1
ATOM 2110 C C . THR A 1 273 ? -17.570 -8.025 6.595 1.00 88.62 273 THR A C 1
ATOM 2112 O O . THR A 1 273 ? -17.557 -8.975 7.380 1.00 88.62 273 THR A O 1
ATOM 2115 N N . ARG A 1 274 ? -18.030 -8.147 5.354 1.00 87.25 274 ARG A N 1
ATOM 2116 C CA . ARG A 1 274 ? -18.318 -9.438 4.731 1.00 87.25 274 ARG A CA 1
ATOM 2117 C C . ARG A 1 274 ? -18.187 -9.320 3.223 1.00 87.25 274 ARG A C 1
ATOM 2119 O O . ARG A 1 274 ? -18.930 -8.555 2.606 1.00 87.25 274 ARG A O 1
ATOM 2126 N N . SER A 1 275 ? -17.297 -10.118 2.641 1.00 85.38 275 SER A N 1
ATOM 2127 C CA . SER A 1 275 ? -17.318 -10.380 1.200 1.00 85.38 275 SER A CA 1
ATOM 2128 C C . SER A 1 275 ? -18.396 -11.424 0.886 1.00 85.38 275 SER A C 1
ATOM 2130 O O . SER A 1 275 ? -18.533 -12.437 1.578 1.00 85.38 275 SER A O 1
ATOM 2132 N N . LEU A 1 276 ? -19.181 -11.179 -0.159 1.00 85.44 276 LEU A N 1
ATOM 2133 C CA . LEU A 1 276 ? -20.123 -12.122 -0.755 1.00 85.44 276 LEU A CA 1
ATOM 2134 C C . LEU A 1 276 ? -19.684 -12.379 -2.205 1.00 85.44 276 LEU A C 1
ATOM 2136 O O . LEU A 1 276 ? -20.099 -11.654 -3.118 1.00 85.44 276 LEU A O 1
ATOM 2140 N N . PRO A 1 277 ? -18.820 -13.387 -2.436 1.00 77.69 277 PRO A N 1
ATOM 2141 C CA . PRO A 1 277 ? -18.414 -13.792 -3.774 1.00 77.69 277 PRO A CA 1
ATOM 2142 C C . PRO A 1 277 ? -19.606 -14.174 -4.653 1.00 77.69 277 PRO A C 1
ATOM 2144 O O . PRO A 1 277 ? -20.664 -14.566 -4.168 1.00 77.69 277 PRO A O 1
ATOM 2147 N N . GLN A 1 278 ? -19.402 -14.114 -5.968 1.00 76.06 278 GLN A N 1
ATOM 2148 C CA . GLN A 1 278 ? -20.373 -14.447 -7.020 1.00 76.06 278 GLN A CA 1
ATOM 2149 C C . GLN A 1 278 ? -21.557 -13.477 -7.173 1.00 76.06 278 GLN A C 1
ATOM 2151 O O . GLN A 1 278 ? -22.185 -13.475 -8.227 1.00 76.06 278 GLN A O 1
ATOM 2156 N N . LEU A 1 279 ? -21.817 -12.610 -6.189 1.00 72.75 279 LEU A N 1
ATOM 2157 C CA . LEU A 1 279 ? -22.892 -11.611 -6.221 1.00 72.75 279 LEU A CA 1
ATOM 2158 C C . LEU A 1 279 ? -22.499 -10.300 -6.944 1.00 72.75 279 LEU A C 1
ATOM 2160 O O . LEU A 1 279 ? -23.286 -9.359 -6.995 1.00 72.75 279 LEU A O 1
ATOM 2164 N N . GLY A 1 280 ? -21.288 -10.237 -7.511 1.00 68.88 280 GLY A N 1
ATOM 2165 C CA . GLY A 1 280 ? -20.796 -9.104 -8.300 1.00 68.88 280 GLY A CA 1
ATOM 2166 C C . GLY A 1 280 ? -21.412 -8.986 -9.704 1.00 68.88 280 GLY A C 1
ATOM 2167 O O . GLY A 1 280 ? -21.920 -9.957 -10.277 1.00 68.88 280 GLY A O 1
ATOM 2168 N N . GLN A 1 281 ? -21.327 -7.785 -10.287 1.00 69.38 281 GLN A N 1
ATOM 2169 C CA . GLN A 1 281 ? -21.997 -7.417 -11.549 1.00 69.38 281 GLN A CA 1
ATOM 2170 C C . GLN A 1 281 ? -21.663 -8.367 -12.709 1.00 69.38 281 GLN A C 1
ATOM 2172 O O . GLN A 1 281 ? -22.535 -8.705 -13.513 1.00 69.38 281 GLN A O 1
ATOM 2177 N N . ALA A 1 282 ? -20.411 -8.829 -12.782 1.00 61.91 282 ALA A N 1
ATOM 2178 C CA . ALA A 1 282 ? -19.916 -9.648 -13.885 1.00 61.91 282 ALA A CA 1
ATOM 2179 C C . ALA A 1 282 ? -20.461 -11.086 -13.877 1.00 61.91 282 ALA A C 1
ATOM 2181 O O . ALA A 1 282 ? -20.401 -11.750 -14.907 1.00 61.91 282 ALA A O 1
ATOM 2182 N N . ARG A 1 283 ? -21.002 -11.579 -12.749 1.00 58.41 283 ARG A N 1
ATOM 2183 C CA . ARG A 1 283 ? -21.618 -12.918 -12.668 1.00 58.41 283 ARG A CA 1
ATOM 2184 C C . ARG A 1 283 ? -23.141 -12.881 -12.610 1.00 58.41 283 ARG A C 1
ATOM 2186 O O . ARG A 1 283 ? -23.767 -13.715 -13.257 1.00 58.41 283 ARG A O 1
ATOM 2193 N N . VAL A 1 284 ? -23.744 -11.882 -11.959 1.00 60.75 284 VAL A N 1
ATOM 2194 C CA . VAL A 1 284 ? -25.209 -11.682 -11.996 1.00 60.75 284 VAL A CA 1
ATOM 2195 C C . VAL A 1 284 ? -25.704 -11.504 -13.442 1.00 60.75 284 VAL A C 1
ATOM 2197 O O . VAL A 1 284 ? -26.710 -12.094 -13.832 1.00 60.75 284 VAL A O 1
ATOM 2200 N N . SER A 1 285 ? -24.937 -10.788 -14.273 1.00 58.25 285 SER A N 1
ATOM 2201 C CA . SER A 1 285 ? -25.242 -10.595 -15.701 1.00 58.25 285 SER A CA 1
ATOM 2202 C C . SER A 1 285 ? -25.185 -11.883 -16.539 1.00 58.25 285 SER A C 1
ATOM 2204 O O . SER A 1 285 ? -25.810 -11.945 -17.591 1.00 58.25 285 SER A O 1
ATOM 2206 N N . VAL A 1 286 ? -24.453 -12.912 -16.092 1.00 56.59 286 VAL A N 1
ATOM 2207 C CA . VAL A 1 286 ? -24.294 -14.196 -16.809 1.00 56.59 286 VAL A CA 1
ATOM 2208 C C . VAL A 1 286 ? -25.392 -15.199 -16.435 1.00 56.59 286 VAL A C 1
ATOM 2210 O O . VAL A 1 286 ? -25.685 -16.097 -17.211 1.00 56.59 286 VAL A O 1
ATOM 2213 N N . GLY A 1 287 ? -26.053 -15.031 -15.285 1.00 51.41 287 GLY A N 1
ATOM 2214 C CA . GLY A 1 287 ? -27.199 -15.854 -14.870 1.00 51.41 287 GLY A CA 1
ATOM 2215 C C . GLY A 1 287 ? -28.559 -15.405 -15.425 1.00 51.41 287 GLY A C 1
ATOM 2216 O O . GLY A 1 287 ? -29.580 -15.794 -14.867 1.00 51.41 287 GLY A O 1
ATOM 2217 N N . SER A 1 288 ? -28.577 -14.543 -16.449 1.00 49.44 288 SER A N 1
ATOM 2218 C CA . SER A 1 288 ? -29.775 -13.826 -16.926 1.00 49.44 288 SER A CA 1
ATOM 2219 C C . SER A 1 288 ? -30.039 -13.972 -18.438 1.00 49.44 288 SER A C 1
ATOM 2221 O O . SER A 1 288 ? -30.746 -13.143 -19.013 1.00 49.44 288 SER A O 1
ATOM 2223 N N . GLY A 1 289 ? -29.468 -14.996 -19.085 1.00 34.84 289 GLY A N 1
ATOM 2224 C CA . GLY A 1 289 ? -29.629 -15.313 -20.512 1.00 34.84 289 GLY A CA 1
ATOM 2225 C C . GLY A 1 289 ? -29.451 -16.800 -20.794 1.00 34.84 289 GLY A C 1
ATOM 2226 O O . GLY A 1 289 ? -29.973 -17.233 -21.842 1.00 34.84 289 GLY A O 1
#

Sequence (289 aa):
MNFPKCPQPRTPSSPSSYIPPHRTQLHPRMISLYSSSSSSLKYPNPNNKPHNAKCLLFFFALLFFTAPFLFYLFSTALQLYSSPKFADSRPYSFALALRAGPHALRLSVFHFLGPARALLAAAHSAAASPGFQAAPDALRGAVMELIEFAKGRVPMMEWGNTMVRLDATEELEGLGAEEAEKVLECFRQALRVSGFLFMDEWARVISGEEQGISSWVAVNYALGNLGREPQETTGIVELGGASLQVTSAKLNADIAQSLHTIRLSGVMYNLYTRSLPQLGQARVSVGSG

pLDDT: mean 79.22, std 19.91, range [32.59, 98.25]

Organism: Glycine max (NCBI:txid3847)

Radius of gyration: 35.68 Å; chains: 1; bounding box: 95×64×102 Å

Foldseek 3Di:
DDDDDDDDDDDDDDDDDDDDDDDDDDDDPDDDDDDDDDDDDDDDDDDDDDPVVVVVVVVVVCCVVVVVVVVVVVVVVVCVVPPLVPVQPDQKAKEWEWEAEQAKIKIKIWIAGDPPSQGTPDIDMDMFDGGLVDDLVVVLVRLVVRLVVNPVVDDLVRQQVYYYAYEYEPCLCVVPDVSSVVNLVSNVVSVVPSSHHDDSVRRDYDDLQVVLVVVQCVVCSVVVNWVPDQVSGDWDWDAAAFWIKTKGFDPDPPPDPQWDWDATPNDITTMDMDIGGQRHPNNVVVVPD

Secondary structure (DSSP, 8-state):
-------------------------PPP----------------------THHHHHHHHHHHHHHHHHHHHHHHHHHHHHHT-HHHH---SEEEEEEEEE-SS-EEEEEEEEESGGG-EEEEEEEEEES--TTS-HHHHHHHHHHHHHHHHTTS-GGGGGGSEEEEEE-GGGGGG-HHHHHHHHHHHHHHHHTSSSB--GGGEEE--HHHHHHHHHHHHHHHTT-TTS-GGGSPPEEEE-SSEEEEEEEES-STT-SSEEEEEETTEEEEEEEEEEET-SHHHHGGGG-

InterPro domains:
  IPR000407 Nucleoside phosphatase GDA1/CD39 [PF01150] (95-276)
  IPR000407 Nucleoside phosphatase GDA1/CD39 [PTHR11782] (51-283)